Protein AF-A0A3L7MVI6-F1 (afdb_monomer_lite)

Secondary structure (DSSP, 8-state):
-HHHHHHHHHHHHTTT--------HHHHHTSHHHHHHHHTHHHHHHHHHHHTTTSSSPPP-SSEEEEEEEETTTTEEEEEEGGG--TT--EEE-HHHHHHHHHHHT-SSEEE-HHHHHHHHHHHHHHHHHHTS-HHHHS--EEE-------TTGGG-----TT--HHHHHHHHH-TTSSTTHHHHHHHHT--SSHHHHHHHHHHHHHHHHHHHHHTHHHHHHHHHHHHHHHHHHHHHHHHT-S-S-GGGG----

Radius of gyration: 30.79 Å; chains: 1; bounding box: 70×46×74 Å

Sequence (254 aa):
LAMQMAHAANVLLGARARVDATVAATSFARTSLAVAMRREFALMRGAYNHALEGQRIARLSGDELPFWRLDSANSSRLPLLSSDNTPNALLAPRALALTAIARMGACDLFIHGTGGGKYDGAMEAWMSAVLKVDSQQAIAPMTVVTATRLAPLAQFIEPFDVSATPRALSRLEQDPFADAGVTKAQLLGRIVGSRLEKRAAFVAMRRAIEAARKQRADEINALRARLGANARALRTHALATDRTWPFPFSMTNT

pLDDT: mean 90.8, std 7.04, range [51.25, 97.56]

Structure (mmCIF, N/CA/C/O backbone):
data_AF-A0A3L7MVI6-F1
#
_entry.id   AF-A0A3L7MVI6-F1
#
loop_
_atom_site.group_PDB
_atom_site.id
_atom_site.type_symbol
_atom_site.label_atom_id
_atom_site.label_alt_id
_atom_site.label_comp_id
_atom_site.label_asym_id
_atom_site.label_entity_id
_atom_site.label_seq_id
_atom_site.pdbx_PDB_ins_code
_atom_site.Cartn_x
_atom_site.Cartn_y
_atom_site.Cartn_z
_atom_site.occupancy
_atom_site.B_iso_or_equiv
_atom_site.auth_seq_id
_atom_site.auth_comp_id
_atom_site.auth_asym_id
_atom_site.auth_atom_id
_atom_site.pdbx_PDB_model_num
ATOM 1 N N . LEU A 1 1 ? -21.044 3.803 1.463 1.00 69.38 1 LEU A N 1
ATOM 2 C CA . LEU A 1 1 ? -19.876 3.423 0.635 1.00 69.38 1 LEU A CA 1
ATOM 3 C C . LEU A 1 1 ? -19.014 2.308 1.243 1.00 69.38 1 LEU A C 1
ATOM 5 O O . LEU A 1 1 ? -19.017 1.224 0.686 1.00 69.38 1 LEU A O 1
ATOM 9 N N . ALA A 1 2 ? -18.317 2.501 2.373 1.00 80.31 2 ALA A N 1
ATOM 10 C CA . ALA A 1 2 ? -17.361 1.496 2.885 1.00 80.31 2 ALA A CA 1
ATOM 11 C C . ALA A 1 2 ? -17.968 0.094 3.130 1.00 80.31 2 ALA A C 1
ATOM 13 O O . ALA A 1 2 ? -17.413 -0.899 2.674 1.00 80.31 2 ALA A O 1
ATOM 14 N N . MET A 1 3 ? -19.141 0.012 3.771 1.00 85.44 3 MET A N 1
ATOM 15 C CA . MET A 1 3 ? -19.833 -1.272 3.982 1.00 85.44 3 MET A CA 1
ATOM 16 C C . MET A 1 3 ? -20.331 -1.909 2.680 1.00 85.44 3 MET A C 1
ATOM 18 O O . MET A 1 3 ? -20.327 -3.126 2.562 1.00 85.44 3 MET A O 1
ATOM 22 N N . GLN A 1 4 ? -20.714 -1.101 1.686 1.00 85.25 4 GLN A N 1
ATOM 23 C CA . GLN A 1 4 ? -21.108 -1.607 0.366 1.00 85.25 4 GLN A CA 1
ATOM 24 C C . GLN A 1 4 ? -19.901 -2.194 -0.370 1.00 85.25 4 GLN A C 1
ATOM 26 O O . GLN A 1 4 ? -20.013 -3.259 -0.963 1.00 85.25 4 GLN A O 1
ATOM 31 N N . MET A 1 5 ? -18.736 -1.541 -0.282 1.00 84.12 5 MET A N 1
ATOM 32 C CA . MET A 1 5 ? -17.487 -2.066 -0.841 1.00 84.12 5 MET A CA 1
ATOM 33 C C . MET A 1 5 ? -17.062 -3.362 -0.149 1.00 84.12 5 MET A C 1
ATOM 35 O O . MET A 1 5 ? -16.688 -4.309 -0.830 1.00 84.12 5 MET A O 1
ATOM 39 N N . ALA A 1 6 ? -17.154 -3.425 1.184 1.00 86.88 6 ALA A N 1
ATOM 40 C CA . ALA A 1 6 ? -16.864 -4.644 1.934 1.00 86.88 6 ALA A CA 1
ATOM 41 C C . ALA A 1 6 ? -17.826 -5.779 1.553 1.00 86.88 6 ALA A C 1
ATOM 43 O O . ALA A 1 6 ? -17.384 -6.882 1.257 1.00 86.88 6 ALA A O 1
ATOM 44 N N . HIS A 1 7 ? -19.129 -5.495 1.467 1.00 88.50 7 HIS A N 1
ATOM 45 C CA . HIS A 1 7 ? -20.119 -6.473 1.023 1.00 88.50 7 HIS A CA 1
ATOM 46 C C . HIS A 1 7 ? -19.834 -6.972 -0.400 1.00 88.50 7 HIS A C 1
ATOM 48 O O . HIS A 1 7 ? -19.790 -8.178 -0.622 1.00 88.50 7 HIS A O 1
ATOM 54 N N . ALA A 1 8 ? -19.567 -6.066 -1.345 1.00 86.00 8 ALA A N 1
ATOM 55 C CA . ALA A 1 8 ? -19.204 -6.434 -2.711 1.00 86.00 8 ALA A CA 1
ATOM 56 C C . ALA A 1 8 ? -17.935 -7.299 -2.750 1.00 86.00 8 ALA A C 1
ATOM 58 O O . ALA A 1 8 ? -17.905 -8.305 -3.452 1.00 86.00 8 ALA A O 1
ATOM 59 N N . ALA A 1 9 ? -16.908 -6.958 -1.964 1.00 83.56 9 ALA A N 1
ATOM 60 C CA . ALA A 1 9 ? -15.698 -7.765 -1.852 1.00 83.56 9 ALA A CA 1
ATOM 61 C C . ALA A 1 9 ? -15.996 -9.171 -1.308 1.00 83.56 9 ALA A C 1
ATOM 63 O O . ALA A 1 9 ? -15.525 -10.146 -1.884 1.00 83.56 9 ALA A O 1
ATOM 64 N N . ASN A 1 10 ? -16.823 -9.291 -0.266 1.00 87.94 10 ASN A N 1
ATOM 65 C CA . ASN A 1 10 ? -17.210 -10.586 0.300 1.00 87.94 10 ASN A CA 1
ATOM 66 C C . ASN A 1 10 ? -17.969 -11.449 -0.715 1.00 87.94 10 ASN A C 1
ATOM 68 O O . ASN A 1 10 ? -17.671 -12.632 -0.844 1.00 87.94 10 ASN A O 1
ATOM 72 N N . VAL A 1 11 ? -18.915 -10.862 -1.458 1.00 86.19 11 VAL A N 1
ATOM 73 C CA . VAL A 1 11 ? -19.670 -11.567 -2.508 1.00 86.19 11 VAL A CA 1
ATOM 74 C C . VAL A 1 11 ? -18.723 -12.075 -3.594 1.00 86.19 11 VAL A C 1
ATOM 76 O O . VAL A 1 11 ? -18.760 -13.247 -3.955 1.00 86.19 11 VAL A O 1
ATOM 79 N N . LEU A 1 12 ? -17.828 -11.213 -4.075 1.00 82.81 12 LEU A N 1
ATOM 80 C CA . LEU A 1 12 ? -16.876 -11.546 -5.134 1.00 82.81 12 LEU A CA 1
ATOM 81 C C . LEU A 1 12 ? -15.826 -12.580 -4.697 1.00 82.81 12 LEU A C 1
ATOM 83 O O . LEU A 1 12 ? -15.339 -13.351 -5.521 1.00 82.81 12 LEU A O 1
ATOM 87 N N . LEU A 1 13 ? -15.480 -12.619 -3.410 1.00 81.50 13 LEU A N 1
ATOM 88 C CA . LEU A 1 13 ? -14.535 -13.581 -2.842 1.00 81.50 13 LEU A CA 1
ATOM 89 C C . LEU A 1 13 ? -15.200 -14.858 -2.315 1.00 81.50 13 LEU A C 1
ATOM 91 O O . LEU A 1 13 ? -14.473 -15.774 -1.938 1.00 81.50 13 LEU A O 1
ATOM 95 N N . GLY A 1 14 ? -16.534 -14.961 -2.324 1.00 83.69 14 GLY A N 1
ATOM 96 C CA . GLY A 1 14 ? -17.280 -16.037 -1.658 1.00 83.69 14 GLY A CA 1
ATOM 97 C C . GLY A 1 14 ? -16.918 -17.457 -2.108 1.00 83.69 14 GLY A C 1
ATOM 98 O O . GLY A 1 14 ? -16.985 -18.386 -1.310 1.00 83.69 14 GLY A O 1
ATOM 99 N N . ALA A 1 15 ? -16.456 -17.632 -3.351 1.00 83.00 15 ALA A N 1
ATOM 100 C CA . ALA A 1 15 ? -15.969 -18.922 -3.852 1.00 83.00 15 ALA A CA 1
ATOM 101 C C . ALA A 1 15 ? -14.587 -19.330 -3.295 1.00 83.00 15 ALA A C 1
ATOM 103 O O . ALA A 1 15 ? -14.191 -20.486 -3.404 1.00 83.00 15 ALA A O 1
ATOM 104 N N . ARG A 1 16 ? -13.820 -18.382 -2.742 1.00 81.62 16 ARG A N 1
ATOM 105 C CA . ARG A 1 16 ? -12.422 -18.571 -2.310 1.00 81.62 16 ARG A CA 1
ATOM 106 C C . ARG A 1 16 ? -12.211 -18.360 -0.817 1.00 81.62 16 ARG A C 1
ATOM 108 O O . ARG A 1 16 ? -11.256 -18.893 -0.263 1.00 81.62 16 ARG A O 1
ATOM 115 N N . ALA A 1 17 ? -13.054 -17.556 -0.183 1.00 83.62 17 ALA A N 1
ATOM 116 C CA . ALA A 1 17 ? -12.980 -17.265 1.234 1.00 83.62 17 ALA A CA 1
ATOM 117 C C . ALA A 1 17 ? -14.386 -17.092 1.800 1.00 83.62 17 ALA A C 1
ATOM 119 O O . ALA A 1 17 ? -15.228 -16.395 1.233 1.00 83.62 17 ALA A O 1
ATOM 120 N N . ARG A 1 18 ? -14.611 -17.701 2.960 1.00 88.88 18 ARG A N 1
ATOM 121 C CA . ARG A 1 18 ? -15.791 -17.443 3.771 1.00 88.88 18 ARG A CA 1
ATOM 122 C C . ARG A 1 18 ? -15.513 -16.232 4.656 1.00 88.88 18 ARG A C 1
ATOM 124 O O . ARG A 1 18 ? -14.481 -16.176 5.317 1.00 88.88 18 ARG A O 1
ATOM 131 N N . VAL A 1 19 ? -16.435 -15.274 4.660 1.00 89.69 19 VAL A N 1
ATOM 132 C CA . VAL A 1 19 ? -16.386 -14.112 5.554 1.00 89.69 19 VAL A CA 1
ATOM 133 C C . VAL A 1 19 ? -17.521 -14.242 6.555 1.00 89.69 19 VAL A C 1
ATOM 135 O O . VAL A 1 19 ? -18.680 -14.041 6.203 1.00 89.69 19 VAL A O 1
ATOM 138 N N . ASP A 1 20 ? -17.189 -14.590 7.797 1.00 90.12 20 ASP A N 1
ATOM 139 C CA . ASP A 1 20 ? -18.187 -14.783 8.855 1.00 90.12 20 ASP A CA 1
ATOM 140 C C . ASP A 1 20 ? -18.779 -13.464 9.357 1.00 90.12 20 ASP A C 1
ATOM 142 O O . ASP A 1 20 ? -19.955 -13.398 9.707 1.00 90.12 20 ASP A O 1
ATOM 146 N N . ALA A 1 21 ? -17.978 -12.395 9.374 1.00 89.94 21 ALA A N 1
ATOM 147 C CA . ALA A 1 21 ? -18.416 -11.091 9.846 1.00 89.94 21 ALA A CA 1
ATOM 148 C C . ALA A 1 21 ? -17.714 -9.941 9.118 1.00 89.94 21 ALA A C 1
ATOM 150 O O . ALA A 1 21 ? -16.545 -10.013 8.747 1.00 89.94 21 ALA A O 1
ATOM 151 N N . THR A 1 22 ? -18.431 -8.830 8.959 1.00 91.50 22 THR A N 1
ATOM 152 C CA . THR A 1 22 ? -17.863 -7.536 8.562 1.00 91.50 22 THR A CA 1
ATOM 153 C C . THR A 1 22 ? -18.177 -6.524 9.649 1.00 91.50 22 THR A C 1
ATOM 155 O O . THR A 1 22 ? -19.332 -6.148 9.844 1.00 91.50 22 THR A O 1
ATOM 158 N N . VAL A 1 23 ? -17.144 -6.087 10.366 1.00 92.00 23 VAL A N 1
ATOM 159 C CA . VAL A 1 23 ? -17.284 -5.198 11.522 1.00 92.00 23 VAL A CA 1
ATOM 160 C C . VAL A 1 23 ? -16.867 -3.784 11.133 1.00 92.00 23 VAL A C 1
ATOM 162 O O . VAL A 1 23 ? -15.748 -3.548 10.682 1.00 92.00 23 VAL A O 1
ATOM 165 N N . ALA A 1 24 ? -17.770 -2.820 11.311 1.00 92.88 24 ALA A N 1
ATOM 166 C CA . ALA A 1 24 ? -17.468 -1.419 11.053 1.00 92.88 24 ALA A CA 1
ATOM 167 C C . ALA A 1 24 ? -16.534 -0.839 12.130 1.00 92.88 24 ALA A C 1
ATOM 169 O O . ALA A 1 24 ? -16.637 -1.170 13.311 1.00 92.88 24 ALA A O 1
ATOM 170 N N . ALA A 1 25 ? -15.682 0.119 11.752 1.00 93.75 25 ALA A N 1
ATOM 171 C CA . ALA A 1 25 ? -14.840 0.848 12.708 1.00 93.75 25 ALA A CA 1
ATOM 172 C C . ALA A 1 25 ? -15.668 1.558 13.801 1.00 93.75 25 ALA A C 1
ATOM 174 O O . ALA A 1 25 ? -15.239 1.661 14.948 1.00 93.75 25 ALA A O 1
ATOM 175 N N . THR A 1 26 ? -16.882 2.003 13.470 1.00 94.31 26 THR A N 1
ATOM 176 C CA . THR A 1 26 ? -17.828 2.578 14.437 1.00 94.31 26 THR A CA 1
ATOM 177 C C . THR A 1 26 ? -18.286 1.563 15.487 1.00 94.31 26 THR A C 1
ATOM 179 O O . THR A 1 26 ? -18.494 1.936 16.638 1.00 94.31 26 THR A O 1
ATOM 182 N N . SER A 1 27 ? -18.378 0.275 15.140 1.00 94.88 27 SER A N 1
ATOM 183 C CA . SER A 1 27 ? -18.643 -0.798 16.106 1.00 94.88 27 SER A CA 1
ATOM 184 C C . SER A 1 27 ? -17.454 -0.991 17.047 1.00 94.88 27 SER A C 1
ATOM 186 O O . SER A 1 27 ? -17.643 -1.048 18.260 1.00 94.88 27 SER A O 1
ATOM 188 N N . PHE A 1 28 ? -16.224 -0.982 16.519 1.00 95.12 28 PHE A N 1
ATOM 189 C CA . PHE A 1 28 ? -15.014 -1.022 17.349 1.00 95.12 28 PHE A CA 1
ATOM 190 C C . PHE A 1 28 ? -14.947 0.144 18.338 1.00 95.12 28 PHE A C 1
ATOM 192 O O . PHE A 1 28 ? -14.585 -0.061 19.495 1.00 95.12 28 PHE A O 1
ATOM 199 N N . ALA A 1 29 ? -15.367 1.346 17.932 1.00 95.88 29 ALA A N 1
ATOM 200 C CA . ALA A 1 29 ? -15.376 2.529 18.796 1.00 95.88 29 ALA A CA 1
ATOM 201 C C . ALA A 1 29 ? -16.255 2.383 20.054 1.00 95.88 29 ALA A C 1
ATOM 203 O O . ALA A 1 29 ? -16.026 3.088 21.044 1.00 95.88 29 ALA A O 1
ATOM 204 N N . ARG A 1 30 ? -17.244 1.480 20.017 1.00 94.81 30 ARG A N 1
ATOM 205 C CA . ARG A 1 30 ? -18.199 1.217 21.105 1.00 94.81 30 ARG A CA 1
ATOM 206 C C . ARG A 1 30 ? -17.773 0.089 22.042 1.00 94.81 30 ARG A C 1
ATOM 208 O O . ARG A 1 30 ? -18.444 -0.135 23.043 1.00 94.81 30 ARG A O 1
ATOM 215 N N . THR A 1 31 ? -16.691 -0.622 21.733 1.00 95.69 31 THR A N 1
ATOM 216 C CA . THR A 1 31 ? -16.176 -1.684 22.608 1.00 95.69 31 THR A CA 1
ATOM 217 C C . THR A 1 31 ? -15.713 -1.112 23.949 1.00 95.69 31 THR A C 1
ATOM 219 O O . THR A 1 31 ? -15.256 0.033 24.021 1.00 95.69 31 THR A O 1
ATOM 222 N N . SER A 1 32 ? -15.787 -1.915 25.013 1.00 95.75 32 SER A N 1
ATOM 223 C CA . SER A 1 32 ? -15.263 -1.545 26.337 1.00 95.75 32 SER A CA 1
ATOM 224 C C . SER A 1 32 ? -13.779 -1.176 26.273 1.00 95.75 32 SER A C 1
ATOM 226 O O . SER A 1 32 ? -13.361 -0.202 26.896 1.00 95.75 32 SER A O 1
ATOM 228 N N . LEU A 1 33 ? -13.009 -1.883 25.441 1.00 95.56 33 LEU A N 1
ATOM 229 C CA . LEU A 1 33 ? -11.605 -1.589 25.171 1.00 95.56 33 LEU A CA 1
ATOM 230 C C . LEU A 1 33 ? -11.409 -0.198 24.552 1.00 95.56 33 LEU A C 1
ATOM 232 O O . LEU A 1 33 ? -10.574 0.571 25.020 1.00 95.56 33 LEU A O 1
ATOM 236 N N . ALA A 1 34 ? -12.199 0.170 23.540 1.00 96.56 34 ALA A N 1
ATOM 237 C CA . ALA A 1 34 ? -12.115 1.496 22.930 1.00 96.56 34 ALA A CA 1
ATOM 238 C C . ALA A 1 34 ? -12.541 2.617 23.891 1.00 96.56 34 ALA A C 1
ATOM 240 O O . ALA A 1 34 ? -11.959 3.702 23.867 1.00 96.56 34 ALA A O 1
ATOM 241 N N . VAL A 1 35 ? -13.548 2.367 24.733 1.00 96.12 35 VAL A N 1
ATOM 242 C CA . VAL A 1 35 ? -13.990 3.307 25.775 1.00 96.12 35 VAL A CA 1
ATOM 243 C C . VAL A 1 35 ? -12.882 3.523 26.805 1.00 96.12 35 VAL A C 1
ATOM 245 O O . VAL A 1 35 ? -12.543 4.671 27.092 1.00 96.12 35 VAL A O 1
ATOM 248 N N . ALA A 1 36 ? -12.276 2.444 27.307 1.00 95.56 36 ALA A N 1
ATOM 249 C CA . ALA A 1 36 ? -11.141 2.516 28.222 1.00 95.56 36 ALA A CA 1
ATOM 250 C C . ALA A 1 36 ? -9.954 3.244 27.577 1.00 95.56 36 ALA A C 1
ATOM 252 O O . ALA A 1 36 ? -9.403 4.162 28.176 1.00 95.56 36 ALA A O 1
ATOM 253 N N . MET A 1 37 ? -9.629 2.925 26.319 1.00 96.12 37 MET A N 1
ATOM 254 C CA . MET A 1 37 ? -8.554 3.590 25.584 1.00 96.12 37 MET A CA 1
ATOM 255 C C . MET A 1 37 ? -8.765 5.103 25.499 1.00 96.12 37 MET A C 1
ATOM 257 O O . MET A 1 37 ? -7.816 5.846 25.714 1.00 96.12 37 MET A O 1
ATOM 261 N N . ARG A 1 38 ? -9.987 5.577 25.210 1.00 96.81 38 ARG A N 1
ATOM 262 C CA . ARG A 1 38 ? -10.290 7.020 25.184 1.00 96.81 38 ARG A CA 1
ATOM 263 C C . ARG A 1 38 ? -10.172 7.661 26.561 1.00 96.81 38 ARG A C 1
ATOM 265 O O . ARG A 1 38 ? -9.613 8.747 26.661 1.00 96.81 38 ARG A O 1
ATOM 272 N N . ARG A 1 39 ? -10.683 6.995 27.600 1.00 95.50 39 ARG A N 1
ATOM 273 C CA . ARG A 1 39 ? -10.651 7.493 28.982 1.00 95.50 39 ARG A CA 1
ATOM 274 C C . ARG A 1 39 ? -9.219 7.669 29.489 1.00 95.50 39 ARG A C 1
ATOM 276 O O . ARG A 1 39 ? -8.905 8.706 30.056 1.00 95.50 39 ARG A O 1
ATOM 283 N N . GLU A 1 40 ? -8.355 6.694 29.225 1.00 95.62 40 GLU A N 1
ATOM 284 C CA . GLU A 1 40 ? -6.967 6.688 29.704 1.00 95.62 40 GLU A CA 1
ATOM 285 C C . GLU A 1 40 ? -5.978 7.338 28.718 1.00 95.62 40 GLU A C 1
ATOM 287 O O . GLU A 1 40 ? -4.772 7.361 28.967 1.00 95.62 40 GLU A O 1
ATOM 292 N N . PHE A 1 41 ? -6.441 7.861 27.571 1.00 96.81 41 PHE A N 1
ATOM 293 C CA . PHE A 1 41 ? -5.539 8.258 26.482 1.00 96.81 41 PHE A CA 1
ATOM 294 C C . PHE A 1 41 ? -4.544 9.351 26.873 1.00 96.81 41 PHE A C 1
ATOM 296 O O . PHE A 1 41 ? -3.428 9.366 26.358 1.00 96.81 41 PHE A O 1
ATOM 303 N N . ALA A 1 42 ? -4.910 10.237 27.802 1.00 95.50 42 ALA A N 1
ATOM 304 C CA . ALA A 1 42 ? -4.004 11.265 28.307 1.00 95.50 42 ALA A CA 1
ATOM 305 C C . ALA A 1 42 ? -2.681 10.669 28.830 1.00 95.50 42 ALA A C 1
ATOM 307 O O . ALA A 1 42 ? -1.620 11.229 28.566 1.00 95.50 42 ALA A O 1
ATOM 308 N N . LEU A 1 43 ? -2.734 9.495 29.472 1.00 95.50 43 LEU A N 1
ATOM 309 C CA . LEU A 1 43 ? -1.563 8.773 29.983 1.00 95.50 43 LEU A CA 1
ATOM 310 C C . LEU A 1 43 ? -0.737 8.120 28.863 1.00 95.50 43 LEU A C 1
ATOM 312 O O . LEU A 1 43 ? 0.462 7.906 29.010 1.00 95.50 43 LEU A O 1
ATOM 316 N N . MET A 1 44 ? -1.372 7.812 27.732 1.00 96.50 44 MET A N 1
ATOM 317 C CA . MET A 1 44 ? -0.769 7.095 26.603 1.00 96.50 44 MET A CA 1
ATOM 318 C C . MET A 1 44 ? -0.280 8.025 25.484 1.00 96.50 44 MET A C 1
ATOM 320 O O . MET A 1 44 ? 0.469 7.593 24.608 1.00 96.50 44 MET A O 1
ATOM 324 N N . ARG A 1 45 ? -0.688 9.301 25.496 1.00 96.94 45 ARG A N 1
ATOM 325 C CA . ARG A 1 45 ? -0.421 10.281 24.431 1.00 96.94 45 ARG A CA 1
ATOM 326 C C . ARG A 1 45 ? 1.065 10.465 24.149 1.00 96.94 45 ARG A C 1
ATOM 328 O O . ARG A 1 45 ? 1.447 10.549 22.986 1.00 96.94 45 ARG A O 1
ATOM 335 N N . GLY A 1 46 ? 1.888 10.540 25.196 1.00 97.31 46 GLY A N 1
ATOM 336 C CA . GLY A 1 46 ? 3.336 10.695 25.050 1.00 97.31 46 GLY A CA 1
ATOM 337 C C . GLY A 1 46 ? 3.937 9.550 24.237 1.00 97.31 46 GLY A C 1
ATOM 338 O O . GLY A 1 46 ? 4.579 9.791 23.218 1.00 97.31 46 GLY A O 1
ATOM 339 N N . ALA A 1 47 ? 3.624 8.310 24.622 1.00 97.31 47 ALA A N 1
ATOM 340 C CA . ALA A 1 47 ? 4.049 7.110 23.906 1.00 97.31 47 ALA A CA 1
ATOM 341 C C . ALA A 1 47 ? 3.502 7.061 22.469 1.00 97.31 47 ALA A C 1
ATOM 343 O O . ALA A 1 47 ? 4.247 6.751 21.544 1.00 97.31 47 ALA A O 1
ATOM 344 N N . TYR A 1 48 ? 2.230 7.425 22.267 1.00 97.44 48 TYR A N 1
ATOM 345 C CA . TYR A 1 48 ? 1.618 7.496 20.936 1.00 97.44 48 TYR A CA 1
ATOM 346 C C . TYR A 1 48 ? 2.369 8.474 20.024 1.00 97.44 48 TYR A C 1
ATOM 348 O O . TYR A 1 48 ? 2.753 8.130 18.910 1.00 97.44 48 TYR A O 1
ATOM 356 N N . ASN A 1 49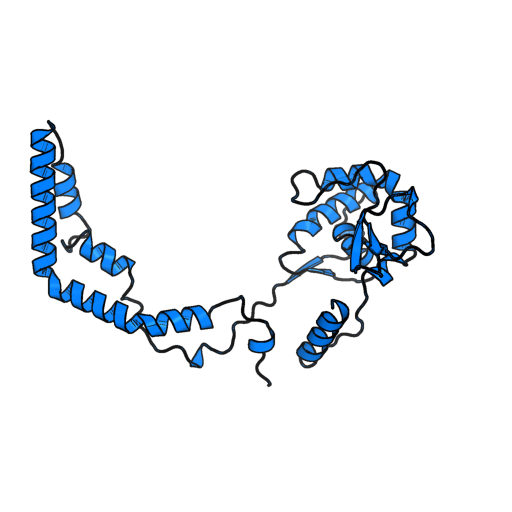 ? 2.596 9.704 20.491 1.00 97.38 49 ASN A N 1
ATOM 357 C CA . ASN A 1 49 ? 3.250 10.741 19.697 1.00 97.38 49 ASN A CA 1
ATOM 358 C C . ASN A 1 49 ? 4.733 10.439 19.453 1.00 97.38 49 ASN A C 1
ATOM 360 O O . ASN A 1 49 ? 5.226 10.769 18.375 1.00 97.38 49 ASN A O 1
ATOM 364 N N . HIS A 1 50 ? 5.412 9.806 20.412 1.00 96.88 50 HIS A N 1
ATOM 365 C CA . HIS A 1 50 ? 6.796 9.364 20.259 1.00 96.88 50 HIS A CA 1
ATOM 366 C C . HIS A 1 50 ? 6.923 8.249 19.213 1.00 96.88 50 HIS A C 1
ATOM 368 O O . HIS A 1 50 ? 7.755 8.335 18.317 1.00 96.88 50 HIS A O 1
ATOM 374 N N . ALA A 1 51 ? 6.030 7.254 19.238 1.00 96.06 51 ALA A N 1
ATOM 375 C CA . ALA A 1 51 ? 6.016 6.177 18.246 1.00 96.06 51 ALA A CA 1
ATOM 376 C C . ALA A 1 51 ? 5.748 6.669 16.808 1.00 96.06 51 ALA A C 1
ATOM 378 O O . ALA A 1 51 ? 6.055 5.979 15.835 1.00 96.06 51 ALA A O 1
ATOM 379 N N . LEU A 1 52 ? 5.181 7.870 16.664 1.00 94.88 52 LEU A N 1
ATOM 380 C CA . LEU A 1 52 ? 4.955 8.528 15.381 1.00 94.88 52 LEU A CA 1
ATOM 381 C C . LEU A 1 52 ? 6.113 9.427 14.918 1.00 94.88 52 LEU A C 1
ATOM 383 O O . LEU A 1 52 ? 6.026 10.005 13.831 1.00 94.88 52 LEU A O 1
ATOM 387 N N . GLU A 1 53 ? 7.197 9.567 15.683 1.00 93.25 53 GLU A N 1
ATOM 388 C CA . GLU A 1 53 ? 8.365 10.336 15.245 1.00 93.25 53 GLU A CA 1
ATOM 389 C C . GLU A 1 53 ? 8.959 9.754 13.952 1.00 93.25 53 GLU A C 1
ATOM 391 O O . GLU A 1 53 ? 9.148 8.549 13.801 1.00 93.25 53 GLU A O 1
ATOM 396 N N . GLY A 1 54 ? 9.192 10.622 12.962 1.00 89.31 54 GLY A N 1
ATOM 397 C CA . GLY A 1 54 ? 9.672 10.218 11.635 1.00 89.31 54 GLY A CA 1
ATOM 398 C C . GLY A 1 54 ? 8.636 9.507 10.750 1.00 89.31 54 GLY A C 1
ATOM 399 O O . GLY A 1 54 ? 8.931 9.209 9.591 1.00 89.31 54 GLY A O 1
ATOM 400 N N . GLN A 1 55 ? 7.414 9.272 11.240 1.00 89.62 55 GLN A N 1
ATOM 401 C CA . GLN A 1 55 ? 6.341 8.646 10.468 1.00 89.62 55 GLN A CA 1
ATOM 402 C C . GLN A 1 55 ? 5.552 9.676 9.651 1.00 89.62 55 GLN A C 1
ATOM 404 O O . GLN A 1 55 ? 5.415 10.842 10.017 1.00 89.62 55 GLN A O 1
ATOM 409 N N . ARG A 1 56 ? 4.943 9.235 8.543 1.00 88.50 56 ARG A N 1
ATOM 410 C CA . ARG A 1 56 ? 4.030 10.062 7.723 1.00 88.50 56 ARG A CA 1
ATOM 411 C C . ARG A 1 56 ? 2.600 10.081 8.283 1.00 88.50 56 ARG A C 1
ATOM 413 O O . ARG A 1 56 ? 1.637 9.959 7.529 1.00 88.50 56 ARG A O 1
ATOM 420 N N . ILE A 1 57 ? 2.467 10.177 9.603 1.00 87.81 57 ILE A N 1
ATOM 421 C CA . ILE A 1 57 ? 1.191 10.261 10.321 1.00 87.81 57 ILE A CA 1
ATOM 422 C C . ILE A 1 57 ? 1.259 11.469 11.250 1.00 87.81 57 ILE A C 1
ATOM 424 O O . ILE A 1 57 ? 2.247 11.665 11.952 1.00 87.81 57 ILE A O 1
ATOM 428 N N . ALA A 1 58 ? 0.198 12.275 11.264 1.00 88.69 58 ALA A N 1
ATOM 429 C CA . ALA A 1 58 ? 0.112 13.416 12.163 1.00 88.69 58 ALA A CA 1
ATOM 430 C C . ALA A 1 58 ? 0.051 12.964 13.632 1.00 88.69 58 ALA A C 1
ATOM 432 O O . ALA A 1 58 ? -0.749 12.100 14.004 1.00 88.69 58 ALA A O 1
ATOM 433 N N . ARG A 1 59 ? 0.886 13.596 14.461 1.00 95.00 59 ARG A N 1
ATOM 434 C CA . ARG A 1 59 ? 0.796 13.537 15.924 1.00 95.00 59 ARG A CA 1
ATOM 435 C C . ARG A 1 59 ? -0.479 14.234 16.399 1.00 95.00 59 ARG A C 1
ATOM 437 O O . ARG A 1 59 ? -1.020 15.077 15.688 1.00 95.00 59 ARG A O 1
ATOM 444 N N . LEU A 1 60 ? -0.932 13.885 17.597 1.00 95.50 60 LEU A N 1
ATOM 445 C CA . LEU A 1 60 ? -2.139 14.458 18.196 1.00 95.50 60 LEU A CA 1
ATOM 446 C C . LEU A 1 60 ? -1.795 15.667 19.068 1.00 95.50 60 LEU A C 1
ATOM 448 O O . LEU A 1 60 ? -0.771 15.648 19.763 1.00 95.50 60 LEU A O 1
ATOM 452 N N . SER A 1 61 ? -2.669 16.678 19.070 1.00 91.62 61 SER A N 1
ATOM 453 C CA . SER A 1 61 ? -2.595 17.822 19.995 1.00 91.62 61 SER A CA 1
ATOM 454 C C . SER A 1 61 ? -2.827 17.395 21.456 1.00 91.62 61 SER A C 1
ATOM 456 O O . SER A 1 61 ? -3.029 16.215 21.750 1.00 91.62 61 SER A O 1
ATOM 458 N N . GLY A 1 62 ? -2.763 18.336 22.405 1.00 88.75 62 GLY A N 1
ATOM 459 C CA . GLY A 1 62 ? -2.833 18.038 23.844 1.00 88.75 62 GLY A CA 1
ATOM 460 C C . GLY A 1 62 ? -4.143 17.386 24.309 1.00 88.75 62 GLY A C 1
ATOM 461 O O . GLY A 1 62 ? -4.128 16.536 25.198 1.00 88.75 62 GLY A O 1
ATOM 462 N N . ASP A 1 63 ? -5.264 17.722 23.682 1.00 94.00 63 ASP A N 1
ATOM 463 C CA . ASP A 1 63 ? -6.609 17.270 24.047 1.00 94.00 63 ASP A CA 1
ATOM 464 C C . ASP A 1 63 ? -7.242 16.313 23.023 1.00 94.00 63 ASP A C 1
ATOM 466 O O . ASP A 1 63 ? -8.291 15.737 23.286 1.00 94.00 63 ASP A O 1
ATOM 470 N N . GLU A 1 64 ? -6.602 16.080 21.879 1.00 97.12 64 GLU A N 1
ATOM 471 C CA . GLU A 1 64 ? -7.130 15.237 20.804 1.00 97.12 64 GLU A CA 1
ATOM 472 C C . GLU A 1 64 ? -7.019 13.737 21.127 1.00 97.12 64 GLU A C 1
ATOM 474 O O . GLU A 1 64 ? -6.000 13.250 21.595 1.00 97.12 64 GLU A O 1
ATOM 479 N N . LEU A 1 65 ? -8.046 12.943 20.872 1.00 97.56 65 LEU A N 1
ATOM 480 C CA . LEU A 1 65 ? -8.045 11.489 21.032 1.00 97.56 65 LEU A CA 1
ATOM 481 C C . LEU A 1 65 ? -7.721 10.815 19.684 1.00 97.56 65 LEU A C 1
ATOM 483 O O . LEU A 1 65 ? -7.961 11.408 18.629 1.00 97.56 65 LEU A O 1
ATOM 487 N N . PRO A 1 66 ? -7.233 9.557 19.652 1.00 97.00 66 PRO A N 1
ATOM 488 C CA . PRO A 1 66 ? -6.887 8.857 18.409 1.00 97.00 66 PRO A CA 1
ATOM 489 C C . PRO A 1 66 ? -8.146 8.328 17.694 1.00 97.00 66 PRO A C 1
ATOM 491 O O . PRO A 1 66 ? -8.189 7.210 17.181 1.00 97.00 66 PRO A O 1
ATOM 494 N N . PHE A 1 67 ? -9.203 9.135 17.674 1.00 97.56 67 PHE A N 1
ATOM 495 C CA . PHE A 1 67 ? -10.518 8.847 17.130 1.00 97.56 67 PHE A CA 1
ATOM 496 C C . PHE A 1 67 ? -10.978 10.028 16.272 1.00 97.56 67 PHE A C 1
ATOM 498 O O . PHE A 1 67 ? -10.567 11.176 16.442 1.00 97.56 67 PHE A O 1
ATOM 505 N N . TRP A 1 68 ? -11.839 9.722 15.318 1.00 96.56 68 TRP A N 1
ATOM 506 C CA . TRP A 1 68 ? -12.629 10.684 14.576 1.00 96.56 68 TRP A CA 1
ATOM 507 C C . TRP A 1 68 ? -13.992 10.827 15.243 1.00 96.56 68 TRP A C 1
ATOM 509 O O . TRP A 1 68 ? -14.626 9.816 15.555 1.00 96.56 68 TRP A O 1
ATOM 519 N N . ARG A 1 69 ? -14.462 12.066 15.384 1.00 95.94 69 ARG A N 1
ATOM 520 C CA . ARG A 1 69 ? -15.882 12.383 15.501 1.00 95.94 69 ARG A CA 1
ATOM 521 C C . ARG A 1 69 ? -16.461 12.426 14.091 1.00 95.94 69 ARG A C 1
ATOM 523 O O . ARG A 1 69 ? -15.933 13.113 13.217 1.00 95.94 69 ARG A O 1
ATOM 530 N N . LEU A 1 70 ? -17.495 11.634 13.857 1.00 94.31 70 LEU A N 1
ATOM 531 C CA . LEU A 1 70 ? -18.170 11.547 12.572 1.00 94.31 70 LEU A CA 1
ATOM 532 C C . LEU A 1 70 ? -19.402 12.441 12.593 1.00 94.31 70 LEU A C 1
ATOM 534 O O . LEU A 1 70 ? -20.175 12.414 13.550 1.00 94.31 70 LEU A O 1
ATOM 538 N N . ASP A 1 71 ? -19.594 13.187 11.517 1.00 88.56 71 ASP A N 1
ATOM 539 C CA . ASP A 1 71 ? -20.808 13.957 11.283 1.00 88.56 71 ASP A CA 1
ATOM 540 C C . ASP A 1 71 ? -21.628 13.254 10.196 1.00 88.56 71 ASP A C 1
ATOM 542 O O . ASP A 1 71 ? -21.182 13.081 9.059 1.00 88.56 71 ASP A O 1
ATOM 546 N N . SER A 1 72 ? -22.819 12.783 10.566 1.00 83.12 72 SER A N 1
ATOM 547 C CA . SER A 1 72 ? -23.705 12.058 9.655 1.00 83.12 72 SER A CA 1
ATOM 548 C C . SER A 1 72 ? -24.358 12.965 8.612 1.00 83.12 72 SER A C 1
ATOM 550 O O . SER A 1 72 ? -24.710 12.468 7.545 1.00 83.12 72 SER A O 1
ATOM 552 N N . ALA A 1 73 ? -24.492 14.269 8.875 1.00 85.88 73 ALA A N 1
ATOM 553 C CA . ALA A 1 73 ? -25.161 15.203 7.973 1.00 85.88 73 ALA A CA 1
ATOM 554 C C . ALA A 1 73 ? -24.328 15.488 6.716 1.00 85.88 73 ALA A C 1
ATOM 556 O O . ALA A 1 73 ? -24.873 15.619 5.624 1.00 85.88 73 ALA A O 1
ATOM 557 N N . ASN A 1 74 ? -23.002 15.547 6.853 1.00 87.12 74 ASN A N 1
ATOM 558 C CA . ASN A 1 74 ? -22.078 15.870 5.758 1.00 87.12 74 ASN A CA 1
ATOM 559 C C . ASN A 1 74 ? -21.036 14.770 5.486 1.00 87.12 74 ASN A C 1
ATOM 561 O O . ASN A 1 74 ? -20.150 14.956 4.654 1.00 87.12 74 ASN A O 1
ATOM 565 N N . SER A 1 75 ? -21.123 13.623 6.169 1.00 82.62 75 SER A N 1
ATOM 566 C CA . SER A 1 75 ? -20.154 12.519 6.068 1.00 82.62 75 SER A CA 1
ATOM 567 C C . SER A 1 75 ? -18.699 12.929 6.353 1.00 82.62 75 SER A C 1
ATOM 569 O O . SER A 1 75 ? -17.762 12.274 5.884 1.00 82.62 75 SER A O 1
ATOM 571 N N . SER A 1 76 ? -18.489 14.003 7.119 1.00 89.94 76 SER A N 1
ATOM 572 C CA . SER A 1 76 ? -17.158 14.495 7.466 1.00 89.94 76 SER A CA 1
ATOM 573 C C . SER A 1 76 ? -16.568 13.773 8.679 1.00 89.94 76 SER A C 1
ATOM 575 O O . SER A 1 76 ? -17.252 13.087 9.448 1.00 89.94 76 SER A O 1
ATOM 577 N N . ARG A 1 77 ? -15.245 13.902 8.827 1.00 93.25 77 ARG A N 1
ATOM 578 C CA . ARG A 1 77 ? -14.480 13.385 9.963 1.00 93.25 77 ARG A CA 1
ATOM 579 C C . ARG A 1 77 ? -13.716 14.534 10.590 1.00 93.25 77 ARG A C 1
ATOM 581 O O . ARG A 1 77 ? -12.872 15.134 9.931 1.00 93.25 77 ARG A O 1
ATOM 588 N N . LEU A 1 78 ? -13.988 14.798 11.859 1.00 94.25 78 LEU A N 1
ATOM 589 C CA . LEU A 1 78 ? -13.281 15.796 12.651 1.00 94.25 78 LEU A CA 1
ATOM 590 C C . LEU A 1 78 ? -12.444 15.097 13.723 1.00 94.25 78 LEU A C 1
ATOM 592 O O . LEU A 1 78 ? -12.850 14.035 14.209 1.00 94.25 78 LEU A O 1
ATOM 596 N N . PRO A 1 79 ? -11.274 15.636 14.099 1.00 95.75 79 PRO A N 1
ATOM 597 C CA . PRO A 1 79 ? -10.574 15.188 15.293 1.00 95.75 79 PRO A CA 1
ATOM 598 C C . PRO A 1 79 ? -11.514 15.116 16.498 1.00 95.75 79 PRO A C 1
ATOM 600 O O . PRO A 1 79 ? -12.286 16.042 16.734 1.00 95.75 79 PRO A O 1
ATOM 603 N N . LEU A 1 80 ? -11.482 14.005 17.237 1.00 96.44 80 LEU A N 1
ATOM 604 C CA . LEU A 1 80 ? -12.205 13.922 18.501 1.00 96.44 80 LEU A CA 1
ATOM 605 C C . LEU A 1 80 ? -11.370 14.611 19.578 1.00 96.44 80 LEU A C 1
ATOM 607 O O . LEU A 1 80 ? -10.270 14.149 19.855 1.00 96.44 80 LEU A O 1
ATOM 611 N N . LEU A 1 81 ? -11.888 15.659 20.206 1.00 96.00 81 LEU A N 1
ATOM 612 C CA . LEU A 1 81 ? -11.280 16.249 21.400 1.00 96.00 81 LEU A CA 1
ATOM 613 C C . LEU A 1 81 ? -11.833 15.572 22.660 1.00 96.00 81 LEU A C 1
ATOM 615 O O . LEU A 1 81 ? -12.949 15.049 22.649 1.00 96.00 81 LEU A O 1
ATOM 619 N N . SER A 1 82 ? -11.079 15.584 23.758 1.00 93.88 82 SER A N 1
ATOM 620 C CA . SER A 1 82 ? -11.526 15.025 25.042 1.00 93.88 82 SER A CA 1
ATOM 621 C C . SER A 1 82 ? -12.837 15.650 25.534 1.00 93.88 82 SER A C 1
ATOM 623 O O . SER A 1 82 ? -13.674 14.931 26.075 1.00 93.88 82 SER A O 1
ATOM 625 N N . SER A 1 83 ? -13.049 16.951 25.297 1.00 91.50 83 SER A N 1
ATOM 626 C CA . SER A 1 83 ? -14.297 17.664 25.625 1.00 91.50 83 SER A CA 1
ATOM 627 C C . SER A 1 83 ? -15.511 17.158 24.844 1.00 91.50 83 SER A C 1
ATOM 629 O O . SER A 1 83 ? -16.636 17.239 25.326 1.00 91.50 83 SER A O 1
ATOM 631 N N . ASP A 1 84 ? -15.280 16.615 23.648 1.00 91.50 84 ASP A N 1
ATOM 632 C CA . ASP A 1 84 ? -16.318 16.188 22.707 1.00 91.50 84 ASP A CA 1
ATOM 633 C C . ASP A 1 84 ? -16.679 14.698 22.871 1.00 91.50 84 ASP A C 1
ATOM 635 O O . ASP A 1 84 ? -17.574 14.186 22.189 1.00 91.50 84 ASP A O 1
ATOM 639 N N . ASN A 1 85 ? -15.984 13.970 23.755 1.00 92.25 85 ASN A N 1
ATOM 640 C CA . ASN A 1 85 ? -16.163 12.533 23.980 1.00 92.25 85 ASN A CA 1
ATOM 641 C C . ASN A 1 85 ? -17.413 12.241 24.826 1.00 92.25 85 ASN A C 1
ATOM 643 O O . ASN A 1 85 ? -17.334 11.851 25.990 1.00 92.25 85 ASN A O 1
ATOM 647 N N . THR A 1 86 ? -18.583 12.425 24.222 1.00 88.44 86 THR A N 1
ATOM 648 C CA . THR A 1 86 ? -19.882 12.155 24.849 1.00 88.44 86 THR A CA 1
ATOM 649 C C . THR A 1 86 ? -20.373 10.727 24.555 1.00 88.44 86 THR A C 1
ATOM 651 O O . THR A 1 86 ? -20.007 10.153 23.525 1.00 88.44 86 THR A O 1
ATOM 654 N N . PRO A 1 87 ? -21.240 10.133 25.404 1.00 84.69 87 PRO A N 1
ATOM 655 C CA . PRO A 1 87 ? -21.753 8.770 25.196 1.00 84.69 87 PRO A CA 1
ATOM 656 C C . PRO A 1 87 ? -22.482 8.551 23.862 1.00 84.69 87 PRO A C 1
ATOM 658 O O . PRO A 1 87 ? -22.457 7.447 23.323 1.00 84.69 87 PRO A O 1
ATOM 661 N N . ASN A 1 88 ? -23.106 9.604 23.324 1.00 85.38 88 ASN A N 1
ATOM 662 C CA . ASN A 1 88 ? -23.894 9.554 22.090 1.00 85.38 88 ASN A CA 1
ATOM 663 C C . ASN A 1 88 ? -23.108 10.009 20.850 1.00 85.38 88 ASN A C 1
ATOM 665 O O . ASN A 1 88 ? -23.670 10.063 19.756 1.00 85.38 88 ASN A O 1
ATOM 669 N N . ALA A 1 89 ? -21.823 10.350 20.992 1.00 90.69 89 ALA A N 1
ATOM 670 C CA . ALA A 1 89 ? -21.006 10.751 19.859 1.00 90.69 89 ALA A CA 1
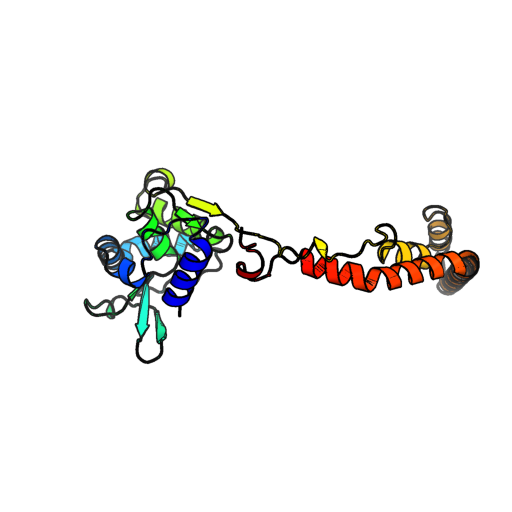ATOM 671 C C . ALA A 1 89 ? -20.836 9.585 18.871 1.00 90.69 89 ALA A C 1
ATOM 673 O O . ALA A 1 89 ? -20.517 8.455 19.251 1.00 90.69 89 ALA A O 1
ATOM 674 N N . LEU A 1 90 ? -20.998 9.865 17.576 1.00 94.06 90 LEU A N 1
ATOM 675 C CA . LEU A 1 90 ? -20.679 8.903 16.528 1.00 94.06 90 LEU A CA 1
ATOM 676 C C . LEU A 1 90 ? -19.170 8.934 16.277 1.00 94.06 90 LEU A C 1
ATOM 678 O O . LEU A 1 90 ? -18.640 9.909 15.748 1.00 94.06 90 LEU A O 1
ATOM 682 N N . LEU A 1 91 ? -18.472 7.872 16.672 1.00 96.44 91 LEU A N 1
ATOM 683 C CA . LEU A 1 91 ? -17.010 7.828 16.667 1.00 96.44 91 LEU A CA 1
ATOM 684 C C . LEU A 1 91 ? -16.476 6.718 15.767 1.00 96.44 91 LEU A C 1
ATOM 686 O O . LEU A 1 91 ? -17.092 5.663 15.633 1.00 96.44 91 LEU A O 1
ATOM 690 N N . ALA A 1 92 ? -15.279 6.914 15.220 1.00 96.50 92 ALA A N 1
ATOM 691 C CA . ALA A 1 92 ? -14.488 5.841 14.624 1.00 96.50 92 ALA A CA 1
ATOM 692 C C . ALA A 1 92 ? -13.014 5.976 15.030 1.00 96.50 92 ALA A C 1
ATOM 694 O O . ALA A 1 92 ? -12.474 7.078 14.948 1.00 96.50 92 ALA A O 1
ATOM 695 N N . PRO A 1 93 ? -12.329 4.898 15.441 1.00 96.81 93 PRO A N 1
ATOM 696 C CA . PRO A 1 93 ? -10.899 4.951 15.715 1.00 96.81 93 PRO A CA 1
ATOM 697 C C . PRO A 1 93 ? -10.104 5.353 14.464 1.00 96.81 93 PRO A C 1
ATOM 699 O O . PRO A 1 93 ? -10.464 5.018 13.330 1.00 96.81 93 PRO A O 1
ATOM 702 N N . ARG A 1 94 ? -8.998 6.074 14.672 1.00 95.25 94 ARG A N 1
ATOM 703 C CA . ARG A 1 94 ? -7.964 6.275 13.645 1.00 95.25 94 ARG A CA 1
ATOM 704 C C . ARG A 1 94 ? -7.215 4.970 13.398 1.00 95.25 94 ARG A C 1
ATOM 706 O O . ARG A 1 94 ? -7.322 4.046 14.193 1.00 95.25 94 ARG A O 1
ATOM 713 N N . ALA A 1 95 ? -6.440 4.910 12.315 1.00 92.19 95 ALA A N 1
ATOM 714 C CA . ALA A 1 95 ? -5.787 3.680 11.861 1.00 92.19 95 ALA A CA 1
ATOM 715 C C . ALA A 1 95 ? -5.031 2.936 12.980 1.00 92.19 95 ALA A C 1
ATOM 717 O O . ALA A 1 95 ? -5.320 1.771 13.212 1.00 92.19 95 ALA A O 1
ATOM 718 N N . LEU A 1 96 ? -4.151 3.619 13.725 1.00 94.88 96 LEU A N 1
ATOM 719 C CA . LEU A 1 96 ? -3.372 2.996 14.804 1.00 94.88 96 LEU A CA 1
ATOM 720 C C . LEU A 1 96 ? -4.255 2.472 15.941 1.00 94.88 96 LEU A C 1
ATOM 722 O O . LEU A 1 96 ? -4.093 1.332 16.361 1.00 94.88 96 LEU A O 1
ATOM 726 N N . ALA A 1 97 ? -5.212 3.277 16.414 1.00 96.44 97 ALA A N 1
ATOM 727 C CA . ALA A 1 97 ? -6.135 2.853 17.465 1.00 96.44 97 ALA A CA 1
ATOM 728 C C . ALA A 1 97 ? -7.025 1.691 17.006 1.00 96.44 97 ALA A C 1
ATOM 730 O O . ALA A 1 97 ? -7.264 0.767 17.774 1.00 96.44 97 ALA A O 1
ATOM 731 N N . LEU A 1 98 ? -7.488 1.708 15.753 1.00 96.00 98 LEU A N 1
ATOM 732 C CA . LEU A 1 98 ? -8.296 0.634 15.180 1.00 96.00 98 LEU A CA 1
ATOM 733 C C . LEU A 1 98 ? -7.504 -0.672 15.156 1.00 96.00 98 LEU A C 1
ATOM 735 O O . LEU A 1 98 ? -8.012 -1.690 15.618 1.00 96.00 98 LEU A O 1
ATOM 739 N N . THR A 1 99 ? -6.269 -0.628 14.652 1.00 95.12 99 THR A N 1
ATOM 740 C CA . THR A 1 99 ? -5.385 -1.793 14.611 1.00 95.12 99 THR A CA 1
ATOM 741 C C . THR A 1 99 ? -5.078 -2.300 16.020 1.00 95.12 99 THR A C 1
ATOM 743 O O . THR A 1 99 ? -5.218 -3.495 16.259 1.00 95.12 99 THR A O 1
ATOM 746 N N . ALA A 1 100 ? -4.754 -1.418 16.972 1.00 95.88 100 ALA A N 1
ATOM 747 C CA . ALA A 1 100 ? -4.510 -1.806 18.361 1.00 95.88 100 ALA A CA 1
ATOM 748 C C . ALA A 1 100 ? -5.733 -2.502 18.982 1.00 95.88 100 ALA A C 1
ATOM 750 O O . ALA A 1 100 ? -5.612 -3.600 19.514 1.00 95.88 100 ALA A O 1
ATOM 751 N N . ILE A 1 101 ? -6.927 -1.904 18.873 1.00 96.56 101 ILE A N 1
ATOM 752 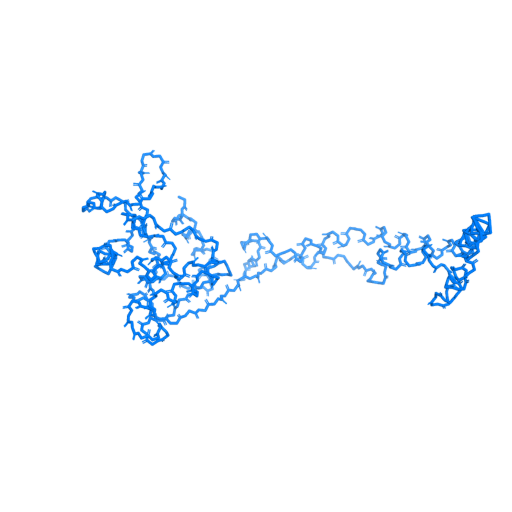C CA . ILE A 1 101 ? -8.175 -2.480 19.405 1.00 96.56 101 ILE A CA 1
ATOM 753 C C . ILE A 1 101 ? -8.452 -3.850 18.777 1.00 96.56 101 ILE A C 1
ATOM 755 O O . ILE A 1 101 ? -8.799 -4.790 19.489 1.00 96.56 101 ILE A O 1
ATOM 759 N N . ALA A 1 102 ? -8.299 -3.973 17.457 1.00 95.69 102 ALA A N 1
ATOM 760 C CA . ALA A 1 102 ? -8.550 -5.227 16.761 1.00 95.69 102 ALA A CA 1
ATOM 761 C C . ALA A 1 102 ? -7.560 -6.324 17.185 1.00 95.69 102 ALA A C 1
ATOM 763 O O . ALA A 1 102 ? -7.985 -7.431 17.505 1.00 95.69 102 ALA A O 1
ATOM 764 N N . ARG A 1 103 ? -6.264 -6.003 17.263 1.00 95.88 103 ARG A N 1
ATOM 765 C CA . ARG A 1 103 ? -5.203 -6.947 17.650 1.00 95.88 103 ARG A CA 1
ATOM 766 C C . ARG A 1 103 ? -5.219 -7.315 19.133 1.00 95.88 103 ARG A C 1
ATOM 768 O O . ARG A 1 103 ? -4.714 -8.369 19.492 1.00 95.88 103 ARG A O 1
ATOM 775 N N . MET A 1 104 ? -5.781 -6.470 19.994 1.00 94.75 104 MET A N 1
ATOM 776 C CA . MET A 1 104 ? -5.915 -6.760 21.425 1.00 94.75 104 MET A CA 1
ATOM 7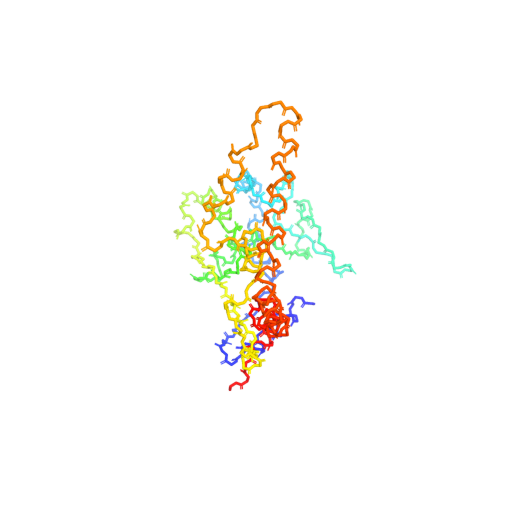77 C C . MET A 1 104 ? -7.113 -7.651 21.764 1.00 94.75 104 MET A C 1
ATOM 779 O O . MET A 1 104 ? -7.108 -8.270 22.822 1.00 94.75 104 MET A O 1
ATOM 783 N N . GLY A 1 105 ? -8.167 -7.678 20.940 1.00 91.31 105 GLY A N 1
ATOM 784 C CA . GLY A 1 105 ? -9.420 -8.304 21.381 1.00 91.31 105 GLY A CA 1
ATOM 785 C C . GLY A 1 105 ? -10.368 -8.818 20.308 1.00 91.31 105 GLY A C 1
ATOM 786 O O . GLY A 1 105 ? -11.495 -9.164 20.650 1.00 91.31 105 GLY A O 1
ATOM 787 N N . ALA A 1 106 ? -9.975 -8.843 19.033 1.00 93.31 106 ALA A N 1
ATOM 788 C CA . ALA A 1 106 ? -10.865 -9.281 17.955 1.00 93.31 106 ALA A CA 1
ATOM 789 C C . ALA A 1 106 ? -10.253 -10.293 16.979 1.00 93.31 106 ALA A C 1
ATOM 791 O O . ALA A 1 106 ? -10.959 -10.732 16.070 1.00 93.31 106 ALA A O 1
ATOM 792 N N . CYS A 1 107 ? -8.980 -10.662 17.127 1.00 94.06 107 CYS A N 1
ATOM 793 C CA . CYS A 1 107 ? -8.357 -11.683 16.292 1.00 94.06 107 CYS A CA 1
ATOM 794 C C . CYS A 1 107 ? -7.155 -12.348 16.971 1.00 94.06 107 CYS A C 1
ATOM 796 O O . CYS A 1 107 ? -6.558 -11.767 17.870 1.00 94.06 107 CYS A O 1
ATOM 798 N N . ASP A 1 108 ? -6.779 -13.526 16.467 1.00 95.31 108 ASP A N 1
ATOM 799 C CA . ASP A 1 108 ? -5.519 -14.216 16.789 1.00 95.31 108 ASP A CA 1
ATOM 800 C C . ASP A 1 108 ? -4.425 -13.957 15.736 1.00 95.31 108 ASP A C 1
ATOM 802 O O . ASP A 1 108 ? -3.241 -14.163 15.980 1.00 95.31 108 ASP A O 1
ATOM 806 N N . LEU A 1 109 ? -4.816 -13.489 14.547 1.00 95.19 109 LEU A N 1
ATOM 807 C CA . LEU A 1 109 ? -3.930 -13.060 13.468 1.00 95.19 109 LEU A CA 1
ATOM 808 C C . LEU A 1 109 ? -4.549 -11.848 12.779 1.00 95.19 109 LEU A C 1
ATOM 810 O O . LEU A 1 109 ? -5.709 -11.881 12.362 1.00 95.19 109 LEU A O 1
ATOM 814 N N . PHE A 1 110 ? -3.775 -10.779 12.626 1.00 94.62 110 PHE A N 1
ATOM 815 C CA . PHE A 1 110 ? -4.211 -9.577 11.928 1.00 94.62 110 PHE A CA 1
ATOM 816 C C . PHE A 1 110 ? -3.563 -9.469 10.548 1.00 94.62 110 PHE A C 1
ATOM 818 O O . PHE A 1 110 ? -2.345 -9.514 10.400 1.00 94.62 110 PHE A O 1
ATOM 825 N N . ILE A 1 111 ? -4.380 -9.297 9.513 1.00 92.38 111 ILE A N 1
ATOM 826 C CA . ILE A 1 111 ? -3.900 -9.219 8.134 1.00 92.38 111 ILE A CA 1
ATOM 827 C C . ILE A 1 111 ? -3.968 -7.771 7.654 1.00 92.38 111 ILE A C 1
ATOM 829 O O . ILE A 1 111 ? -5.039 -7.169 7.572 1.00 92.38 111 ILE A O 1
ATOM 833 N N . HIS A 1 112 ? -2.816 -7.223 7.276 1.00 91.31 112 HIS A N 1
ATOM 834 C CA . HIS A 1 112 ? -2.706 -5.927 6.620 1.00 91.31 112 HIS A CA 1
ATOM 835 C C . HIS A 1 112 ? -2.444 -6.086 5.116 1.00 91.31 112 HIS A C 1
ATOM 837 O O . HIS A 1 112 ? -1.755 -7.002 4.670 1.00 91.31 112 HIS A O 1
ATOM 843 N N . GLY A 1 113 ? -2.935 -5.130 4.323 1.00 84.88 113 GLY A N 1
ATOM 844 C CA . GLY A 1 113 ? -2.384 -4.869 2.992 1.00 84.88 113 GLY A CA 1
ATOM 845 C C . GLY A 1 113 ? -1.048 -4.120 3.078 1.00 84.88 113 GLY A C 1
ATOM 846 O O . GLY A 1 113 ? -0.689 -3.585 4.130 1.00 84.88 113 GLY A O 1
ATOM 847 N N . THR A 1 114 ? -0.335 -3.994 1.958 1.00 82.31 114 THR A N 1
ATOM 848 C CA . THR A 1 114 ? 0.986 -3.327 1.891 1.00 82.31 114 THR A CA 1
ATOM 849 C C . THR A 1 114 ? 0.997 -1.895 2.436 1.00 82.31 114 THR A C 1
ATOM 851 O O . THR A 1 114 ? 2.003 -1.452 2.987 1.00 82.31 114 THR A O 1
ATOM 854 N N . GLY A 1 115 ? -0.119 -1.170 2.315 1.00 78.75 115 GLY A N 1
ATOM 855 C CA . GLY A 1 115 ? -0.270 0.166 2.892 1.00 78.75 115 GLY A CA 1
ATOM 856 C C . GLY A 1 115 ? -0.342 0.169 4.422 1.00 78.75 115 GLY A C 1
ATOM 857 O O . GLY A 1 115 ? 0.220 1.058 5.047 1.00 78.75 115 GLY A O 1
ATOM 858 N N . GLY A 1 116 ? -0.996 -0.826 5.027 1.00 81.00 116 GLY A N 1
ATOM 859 C CA . GLY A 1 116 ? -1.214 -0.889 6.475 1.00 81.00 116 GLY A CA 1
ATOM 860 C C . GLY A 1 116 ? 0.022 -1.322 7.261 1.00 81.00 116 GLY A C 1
ATOM 861 O O . GLY A 1 116 ? 0.299 -0.753 8.312 1.00 81.00 116 GLY A O 1
ATOM 862 N N . GLY A 1 117 ? 0.820 -2.241 6.705 1.00 84.19 117 GLY A N 1
ATOM 863 C CA . GLY A 1 117 ? 2.004 -2.769 7.392 1.00 84.19 117 GLY A CA 1
ATOM 864 C C . GLY A 1 117 ? 3.060 -1.719 7.739 1.00 84.19 117 GLY A C 1
ATOM 865 O O . GLY A 1 117 ? 3.751 -1.854 8.739 1.00 84.19 117 GLY A O 1
ATOM 866 N N . LYS A 1 118 ? 3.148 -0.624 6.972 1.00 81.31 118 LYS A N 1
ATOM 867 C CA . LYS A 1 118 ? 4.081 0.476 7.271 1.00 81.31 118 LYS A CA 1
ATOM 868 C C . LYS A 1 118 ? 3.762 1.197 8.580 1.00 81.31 118 LYS A C 1
ATOM 870 O O . LYS A 1 118 ? 4.670 1.692 9.232 1.00 81.31 118 LYS A O 1
ATOM 875 N N . TYR A 1 119 ? 2.483 1.295 8.928 1.00 83.38 119 TYR A N 1
ATOM 876 C CA . TYR A 1 119 ? 2.027 2.030 10.110 1.00 83.38 119 TYR A CA 1
ATOM 877 C C . TYR A 1 119 ? 1.926 1.143 11.346 1.00 83.38 119 TYR A C 1
ATOM 879 O O . TYR A 1 119 ? 1.856 1.646 12.465 1.00 83.38 119 TYR A O 1
ATOM 887 N N . ASP A 1 120 ? 1.913 -0.168 11.138 1.00 91.19 120 ASP A N 1
ATOM 888 C CA . ASP A 1 120 ? 1.743 -1.139 12.201 1.00 91.19 120 ASP A CA 1
ATOM 889 C C . ASP A 1 120 ? 2.959 -1.187 13.140 1.00 91.19 120 ASP A C 1
ATOM 891 O O . ASP A 1 120 ? 2.771 -1.198 14.348 1.00 91.19 120 ASP A O 1
ATOM 895 N N . GLY A 1 121 ? 4.185 -1.013 12.632 1.00 92.19 121 GLY A N 1
ATOM 896 C CA . GLY A 1 121 ? 5.373 -0.897 13.493 1.00 92.19 121 GLY A CA 1
ATOM 897 C C . GLY A 1 121 ? 5.310 0.280 14.481 1.00 92.19 121 GLY A C 1
ATOM 898 O O . GLY A 1 121 ? 5.752 0.165 15.621 1.00 92.19 121 GLY A O 1
ATOM 899 N N . ALA A 1 122 ? 4.696 1.403 14.090 1.00 94.00 122 ALA A N 1
ATOM 900 C CA . ALA A 1 122 ? 4.459 2.519 15.009 1.00 94.00 122 ALA A CA 1
ATOM 901 C C . ALA A 1 122 ? 3.378 2.184 16.051 1.00 94.00 122 ALA A C 1
ATOM 903 O O . ALA A 1 122 ? 3.467 2.596 17.205 1.00 94.00 122 ALA A O 1
ATOM 904 N N . MET A 1 123 ? 2.362 1.411 15.664 1.00 95.19 123 MET A N 1
ATOM 905 C CA . MET A 1 123 ? 1.363 0.894 16.597 1.00 95.19 123 MET A CA 1
ATOM 906 C C . MET A 1 123 ? 1.999 -0.082 17.601 1.00 95.19 123 MET A C 1
ATOM 908 O O . MET A 1 123 ? 1.771 0.064 18.797 1.00 95.19 123 MET A O 1
ATOM 912 N N . GLU A 1 124 ? 2.854 -1.004 17.154 1.00 95.75 124 GLU A N 1
ATOM 913 C CA . GLU A 1 124 ? 3.579 -1.954 18.010 1.00 95.75 124 GLU A CA 1
ATOM 914 C C . GLU A 1 124 ? 4.517 -1.249 18.994 1.00 95.75 124 GLU A C 1
ATOM 916 O O . GLU A 1 124 ? 4.506 -1.561 20.187 1.00 95.75 124 GLU A O 1
ATOM 921 N N . ALA A 1 125 ? 5.262 -0.237 18.539 1.00 95.81 125 ALA A N 1
ATOM 922 C CA . ALA A 1 125 ? 6.107 0.583 19.407 1.00 95.81 125 ALA A CA 1
ATOM 923 C C . ALA A 1 125 ? 5.279 1.333 20.465 1.00 95.81 125 ALA A C 1
ATOM 925 O O . ALA A 1 125 ? 5.623 1.331 21.649 1.00 95.81 125 ALA A O 1
ATOM 926 N N . TRP A 1 126 ? 4.153 1.928 20.056 1.00 96.88 126 TRP A N 1
ATOM 927 C CA . TRP A 1 126 ? 3.226 2.586 20.975 1.00 96.88 126 TRP A CA 1
ATOM 928 C C . TRP A 1 126 ? 2.674 1.609 22.021 1.00 96.88 126 TRP A C 1
ATOM 930 O O . TRP A 1 126 ? 2.729 1.897 23.219 1.00 96.88 126 TRP A O 1
ATOM 940 N N . MET A 1 127 ? 2.180 0.446 21.594 1.00 97.06 127 MET A N 1
ATOM 941 C CA . MET A 1 127 ? 1.598 -0.545 22.499 1.00 97.06 127 MET A CA 1
ATOM 942 C C . MET A 1 127 ? 2.641 -1.162 23.428 1.00 97.06 127 MET A C 1
ATOM 944 O O . MET A 1 127 ? 2.347 -1.349 24.605 1.00 97.06 127 MET A O 1
ATOM 948 N N . SER A 1 128 ? 3.866 -1.389 22.953 1.00 97.19 128 SER A N 1
ATOM 949 C CA . SER A 1 128 ? 4.963 -1.878 23.796 1.00 97.19 128 SER A CA 1
ATOM 950 C C . SER A 1 128 ? 5.276 -0.903 24.934 1.00 97.19 128 SER A C 1
ATOM 952 O O . SER A 1 128 ? 5.417 -1.298 26.091 1.00 97.19 128 SER A O 1
ATOM 954 N N . ALA A 1 129 ? 5.302 0.398 24.631 1.00 96.88 129 ALA A N 1
ATOM 955 C CA . ALA A 1 129 ? 5.535 1.441 25.626 1.00 96.88 129 ALA A CA 1
ATOM 956 C C . ALA A 1 129 ? 4.391 1.556 26.650 1.00 96.88 129 ALA A C 1
ATOM 958 O O . ALA A 1 129 ? 4.644 1.762 27.837 1.00 96.88 129 ALA A O 1
ATOM 959 N N . VAL A 1 130 ? 3.135 1.408 26.214 1.00 95.81 130 VAL A N 1
ATOM 960 C CA . VAL A 1 130 ? 1.961 1.467 27.103 1.00 95.81 130 VAL A CA 1
ATOM 961 C C . VAL A 1 130 ? 1.862 0.228 27.993 1.00 95.81 130 VAL A C 1
ATOM 963 O O . VAL A 1 130 ? 1.635 0.355 29.196 1.00 95.81 130 VAL A O 1
ATOM 966 N N . LEU A 1 131 ? 2.032 -0.963 27.417 1.00 94.12 131 LEU A N 1
ATOM 967 C CA . LEU A 1 131 ? 1.863 -2.241 28.113 1.00 94.12 131 LEU A CA 1
ATOM 968 C C . LEU A 1 131 ? 3.100 -2.645 28.925 1.00 94.12 131 LEU A C 1
ATOM 970 O O . LEU A 1 131 ? 3.006 -3.532 29.768 1.00 94.12 131 LEU A O 1
ATOM 974 N N . LYS A 1 132 ? 4.243 -1.980 28.702 1.00 95.19 132 LYS A N 1
ATOM 975 C CA . LYS A 1 132 ? 5.540 -2.260 29.346 1.00 95.19 132 LYS A CA 1
ATOM 976 C C . LYS A 1 132 ? 6.041 -3.691 29.117 1.00 95.19 132 LYS A C 1
ATOM 978 O O . LYS A 1 132 ? 6.804 -4.224 29.918 1.00 95.19 132 LYS A O 1
ATOM 983 N N . VAL A 1 133 ? 5.614 -4.291 28.015 1.00 95.44 133 VAL A N 1
ATOM 984 C CA . VAL A 1 133 ? 6.028 -5.605 27.517 1.00 95.44 133 VAL A CA 1
ATOM 985 C C . VAL A 1 133 ? 6.177 -5.505 26.005 1.00 95.44 133 VAL A C 1
ATOM 987 O O . VAL A 1 133 ? 5.640 -4.580 25.397 1.00 95.44 133 VAL A O 1
ATOM 990 N N . ASP A 1 134 ? 6.888 -6.441 25.387 1.00 94.12 134 ASP A N 1
ATOM 991 C CA . ASP A 1 134 ? 6.937 -6.496 23.927 1.00 94.12 134 ASP A CA 1
ATOM 992 C C . ASP A 1 134 ? 5.524 -6.728 23.371 1.00 94.12 134 ASP A C 1
ATOM 994 O O . ASP A 1 134 ? 4.828 -7.663 23.780 1.00 94.12 134 ASP A O 1
ATOM 998 N N . SER A 1 135 ? 5.091 -5.878 22.438 1.00 91.06 135 SER A N 1
ATOM 999 C CA . SER A 1 135 ? 3.797 -6.019 21.768 1.00 91.06 135 SER A CA 1
ATOM 1000 C C . SER A 1 135 ? 3.578 -7.416 21.177 1.00 91.06 135 SER A C 1
ATOM 1002 O O . SER A 1 135 ? 2.467 -7.931 21.272 1.00 91.06 135 SER A O 1
ATOM 1004 N N . GLN A 1 136 ? 4.616 -8.094 20.680 1.00 87.88 136 GLN A N 1
ATOM 1005 C CA . GLN A 1 136 ? 4.499 -9.448 20.125 1.00 87.88 136 GLN A CA 1
ATOM 1006 C C . GLN A 1 136 ? 4.019 -10.488 21.148 1.00 87.88 136 GLN A C 1
ATOM 1008 O O . GLN A 1 136 ? 3.525 -11.544 20.763 1.00 87.88 136 GLN A O 1
ATOM 1013 N N . GLN A 1 137 ? 4.154 -10.199 22.444 1.00 90.38 137 GLN A N 1
ATOM 1014 C CA . GLN A 1 137 ? 3.693 -11.062 23.533 1.00 90.38 137 GLN A CA 1
ATOM 1015 C C . GLN A 1 137 ? 2.281 -10.712 24.013 1.00 90.38 137 GLN A C 1
ATOM 1017 O O . GLN A 1 137 ? 1.646 -11.523 24.682 1.00 90.38 137 GLN A O 1
ATOM 1022 N N . ALA A 1 138 ? 1.802 -9.501 23.720 1.00 90.75 138 ALA A N 1
ATOM 1023 C CA . ALA A 1 138 ? 0.603 -8.939 24.339 1.00 90.75 138 ALA A CA 1
ATOM 1024 C C . ALA A 1 138 ? -0.541 -8.654 23.361 1.00 90.75 138 ALA A C 1
ATOM 1026 O O . ALA A 1 138 ? -1.679 -8.483 23.795 1.00 90.75 138 ALA A O 1
ATOM 1027 N N . ILE A 1 139 ? -0.260 -8.583 22.059 1.00 95.25 139 ILE A N 1
ATOM 1028 C CA . ILE A 1 139 ? -1.267 -8.379 21.016 1.00 95.25 139 ILE A CA 1
ATOM 1029 C C . ILE A 1 139 ? -1.106 -9.423 19.912 1.00 95.25 139 ILE A C 1
ATOM 1031 O O . ILE A 1 139 ? -0.009 -9.924 19.672 1.00 95.25 139 ILE A O 1
ATOM 1035 N N . ALA A 1 140 ? -2.198 -9.734 19.215 1.00 97.00 140 ALA A N 1
ATOM 1036 C CA . ALA A 1 140 ? -2.194 -10.708 18.131 1.00 97.00 140 ALA A CA 1
ATOM 1037 C C . ALA A 1 140 ? -1.119 -10.375 17.081 1.00 97.00 140 ALA A C 1
ATOM 1039 O O . ALA A 1 140 ? -0.987 -9.198 16.722 1.00 97.00 140 ALA A O 1
ATOM 1040 N N . PRO A 1 141 ? -0.362 -11.354 16.557 1.00 95.44 141 PRO A N 1
ATOM 1041 C CA . PRO A 1 141 ? 0.614 -11.118 15.499 1.00 95.44 141 PRO A CA 1
ATOM 1042 C C . PRO A 1 141 ? -0.047 -10.558 14.237 1.00 95.44 141 PRO A C 1
ATOM 1044 O O . PRO A 1 141 ? -1.231 -10.782 13.968 1.00 95.44 141 PRO A O 1
ATOM 1047 N N . MET A 1 142 ? 0.743 -9.846 13.435 1.00 94.25 142 MET A N 1
ATOM 1048 C CA . MET A 1 142 ? 0.313 -9.345 12.136 1.00 94.25 142 MET A CA 1
ATOM 1049 C C . MET A 1 142 ? 1.067 -10.015 10.990 1.00 94.25 142 MET A C 1
ATOM 1051 O O . MET A 1 142 ? 2.199 -10.470 11.140 1.00 94.25 142 MET A O 1
ATOM 1055 N N . THR A 1 143 ? 0.455 -10.021 9.810 1.00 94.00 143 THR A N 1
ATOM 1056 C CA . THR A 1 143 ? 1.161 -10.290 8.560 1.00 94.00 143 THR A CA 1
ATOM 1057 C C . THR A 1 143 ? 0.713 -9.329 7.467 1.00 94.00 143 THR A C 1
ATOM 1059 O O . THR A 1 143 ? -0.435 -8.871 7.437 1.00 94.00 143 THR A O 1
ATOM 1062 N N . VAL A 1 144 ? 1.629 -9.010 6.553 1.00 92.06 144 VAL A N 1
ATOM 1063 C CA . VAL A 1 144 ? 1.334 -8.208 5.366 1.00 92.06 144 VAL A CA 1
ATOM 1064 C C . VAL A 1 144 ? 1.152 -9.143 4.188 1.00 92.06 144 VAL A C 1
ATOM 1066 O O . VAL A 1 144 ? 2.106 -9.760 3.720 1.00 92.06 144 VAL A O 1
ATOM 1069 N N . VAL A 1 145 ? -0.067 -9.194 3.661 1.00 88.19 145 VAL A N 1
ATOM 1070 C CA . VAL A 1 145 ? -0.366 -9.943 2.441 1.00 88.19 145 VAL A CA 1
ATOM 1071 C C . VAL A 1 145 ? -0.667 -8.984 1.300 1.00 88.19 145 VAL A C 1
ATOM 1073 O O . VAL A 1 145 ? -1.252 -7.912 1.472 1.00 88.19 145 VAL A O 1
ATOM 1076 N N . THR A 1 146 ? -0.268 -9.379 0.097 1.00 80.75 146 THR A N 1
ATOM 1077 C CA . THR A 1 146 ? -0.689 -8.723 -1.138 1.00 80.75 146 THR A CA 1
ATOM 1078 C C . THR A 1 146 ? -1.470 -9.718 -1.976 1.00 80.75 146 THR A C 1
ATOM 1080 O O . THR A 1 146 ? -1.026 -10.840 -2.203 1.00 80.75 146 THR A O 1
ATOM 1083 N N . ALA A 1 147 ? -2.636 -9.300 -2.455 1.00 70.50 147 ALA A N 1
ATOM 1084 C CA . ALA A 1 147 ? -3.425 -10.057 -3.414 1.00 70.50 147 ALA A CA 1
ATOM 1085 C C . ALA A 1 147 ? -3.200 -9.475 -4.816 1.00 70.50 147 ALA A C 1
ATOM 1087 O O . ALA A 1 147 ? -4.125 -8.978 -5.452 1.00 70.50 147 ALA A O 1
ATOM 1088 N N . THR A 1 148 ? -1.947 -9.481 -5.288 1.00 73.44 148 THR A N 1
ATOM 1089 C CA . THR A 1 148 ? -1.670 -9.092 -6.678 1.00 73.44 148 THR A CA 1
ATOM 1090 C C . THR A 1 148 ? -2.074 -10.239 -7.593 1.00 73.44 148 THR A C 1
ATOM 1092 O O . THR A 1 148 ? -1.450 -11.302 -7.601 1.00 73.44 148 THR A O 1
ATOM 1095 N N . ARG A 1 149 ? -3.125 -10.018 -8.374 1.00 73.44 149 ARG A N 1
ATOM 1096 C CA . ARG A 1 149 ? -3.542 -10.895 -9.463 1.00 73.44 149 ARG A CA 1
ATOM 1097 C C . ARG A 1 149 ? -3.480 -10.092 -10.753 1.00 73.44 149 ARG A C 1
ATOM 1099 O O . ARG A 1 149 ? -3.951 -8.960 -10.799 1.00 73.44 149 ARG A O 1
ATOM 1106 N N . LEU A 1 150 ? -2.863 -10.671 -11.776 1.00 80.94 150 LEU A N 1
ATOM 1107 C CA . LEU A 1 150 ? -2.893 -10.102 -13.117 1.00 80.94 150 LEU A CA 1
ATOM 1108 C C . LEU A 1 150 ? -4.213 -10.493 -13.777 1.00 80.94 150 LEU A C 1
ATOM 1110 O O . LEU A 1 150 ? -4.726 -11.589 -13.534 1.00 80.94 150 LEU A O 1
ATOM 1114 N N . ALA A 1 151 ? -4.762 -9.609 -14.605 1.00 81.25 151 ALA A N 1
ATOM 1115 C CA . ALA A 1 151 ? -5.884 -9.977 -15.455 1.00 81.25 151 ALA A CA 1
ATOM 1116 C C . ALA A 1 151 ? -5.458 -11.124 -16.397 1.00 81.25 151 ALA A C 1
ATOM 1118 O O . ALA A 1 151 ? -4.294 -11.161 -16.816 1.00 81.25 151 ALA A O 1
ATOM 1119 N N . PRO A 1 152 ? -6.358 -12.054 -16.769 1.00 82.50 152 PRO A N 1
ATOM 1120 C CA . PRO A 1 152 ? -6.057 -13.177 -17.661 1.00 82.50 152 PRO A CA 1
ATOM 1121 C C . PRO A 1 152 ? -5.932 -12.720 -19.128 1.00 82.50 152 PRO A C 1
ATOM 1123 O O . PRO A 1 152 ? -6.523 -13.289 -20.042 1.00 82.50 152 PRO A O 1
ATOM 1126 N N . LEU A 1 153 ? -5.167 -11.653 -19.358 1.00 84.81 153 LEU A N 1
ATOM 1127 C CA . LEU A 1 153 ? -4.927 -11.042 -20.660 1.00 84.81 153 LEU A CA 1
ATOM 1128 C C . LEU A 1 153 ? -3.672 -11.595 -21.339 1.00 84.81 153 LEU A C 1
ATOM 1130 O O . LEU A 1 153 ? -3.428 -11.287 -22.501 1.00 84.81 153 LEU A O 1
ATOM 1134 N N . ALA A 1 154 ? -2.894 -12.430 -20.639 1.00 85.44 154 ALA A N 1
ATOM 1135 C CA . ALA A 1 154 ? -1.687 -13.053 -21.177 1.00 85.44 154 ALA A CA 1
ATOM 1136 C C . ALA A 1 154 ? -1.958 -13.848 -22.466 1.00 85.44 154 ALA A C 1
ATOM 1138 O O . ALA A 1 154 ? -1.143 -13.831 -23.381 1.00 85.44 154 ALA A O 1
ATOM 1139 N N . GLN A 1 155 ? -3.139 -14.467 -22.569 1.00 85.62 155 GLN A N 1
ATOM 1140 C CA . GLN A 1 155 ? -3.590 -15.190 -23.763 1.00 85.62 155 GLN A CA 1
ATOM 1141 C C . GLN A 1 155 ? -3.782 -14.302 -25.006 1.00 85.62 155 GLN A C 1
ATOM 1143 O O . GLN A 1 155 ? -3.815 -14.815 -26.118 1.00 85.62 155 GLN A O 1
ATOM 1148 N N . PHE A 1 156 ? -3.909 -12.981 -24.835 1.00 85.31 156 PHE A N 1
ATOM 1149 C CA . PHE A 1 156 ? -4.066 -12.022 -25.934 1.00 85.31 156 PHE A CA 1
ATOM 1150 C C . PHE A 1 156 ? -2.747 -11.333 -26.311 1.00 85.31 156 PHE A C 1
ATOM 1152 O O . PHE A 1 156 ? -2.744 -10.445 -27.164 1.00 85.31 156 PHE A O 1
ATOM 1159 N N . ILE A 1 157 ? -1.631 -11.692 -25.666 1.00 87.94 157 ILE A N 1
ATOM 1160 C CA . ILE A 1 157 ? -0.321 -11.127 -25.989 1.00 87.94 157 ILE A CA 1
ATOM 1161 C C . ILE A 1 157 ? 0.180 -11.769 -27.284 1.00 87.94 157 ILE A C 1
ATOM 1163 O O . ILE A 1 157 ? 0.477 -12.961 -27.334 1.00 87.94 157 ILE A O 1
ATOM 1167 N N . GLU A 1 158 ? 0.310 -10.956 -28.328 1.00 89.75 158 GLU A N 1
ATOM 1168 C CA . GLU A 1 158 ? 0.994 -11.349 -29.559 1.00 89.75 158 GLU A CA 1
ATOM 1169 C C . GLU A 1 158 ? 2.490 -11.611 -29.275 1.00 89.75 158 GLU A C 1
ATOM 1171 O O . GLU A 1 158 ? 3.105 -10.857 -28.509 1.00 89.75 158 GLU A O 1
ATOM 1176 N N . PRO A 1 159 ? 3.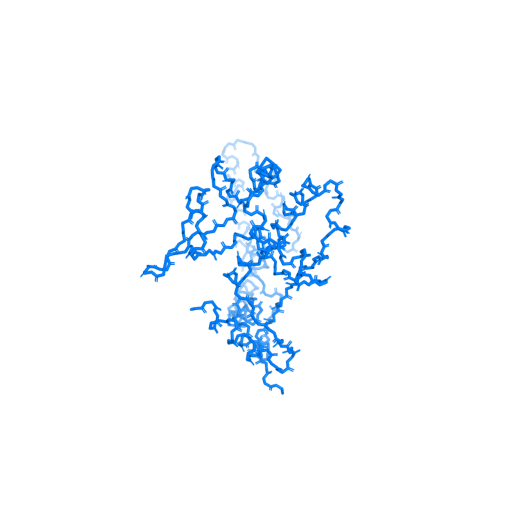113 -12.633 -29.891 1.00 90.00 159 PRO A N 1
ATOM 1177 C CA . PRO A 1 159 ? 4.559 -12.808 -29.831 1.00 90.00 159 PRO A CA 1
ATOM 1178 C C . PRO A 1 159 ? 5.284 -11.552 -30.321 1.00 90.00 159 PRO A C 1
ATOM 1180 O O . PRO A 1 159 ? 4.868 -10.917 -31.289 1.00 90.00 159 PRO A O 1
ATOM 1183 N N . PHE A 1 160 ? 6.395 -11.210 -29.677 1.00 91.12 160 PHE A N 1
ATOM 1184 C CA . PHE A 1 160 ? 7.233 -10.088 -30.086 1.00 91.12 160 PHE A CA 1
ATOM 1185 C C . PHE A 1 160 ? 8.708 -10.447 -29.985 1.00 91.12 160 PHE A C 1
ATOM 1187 O O . PHE A 1 160 ? 9.113 -11.311 -29.205 1.00 91.12 160 PHE A O 1
ATOM 1194 N N . ASP A 1 161 ? 9.526 -9.766 -30.778 1.00 91.00 161 ASP A N 1
ATOM 1195 C CA . ASP A 1 161 ? 10.962 -9.993 -30.786 1.00 91.00 161 ASP A CA 1
ATOM 1196 C C . ASP A 1 161 ? 11.609 -9.309 -29.578 1.00 91.00 161 ASP A C 1
ATOM 1198 O O . ASP A 1 161 ? 11.829 -8.097 -29.571 1.00 91.00 161 ASP A O 1
ATOM 1202 N N . VAL A 1 162 ? 11.947 -10.094 -28.558 1.00 89.00 162 VAL A N 1
ATOM 1203 C CA . VAL A 1 162 ? 12.599 -9.613 -27.329 1.00 89.00 162 VAL A CA 1
ATOM 1204 C C . VAL A 1 162 ? 13.981 -8.993 -27.570 1.00 89.00 162 VAL A C 1
ATOM 1206 O O . VAL A 1 162 ? 14.453 -8.215 -26.741 1.00 89.00 162 VAL A O 1
ATOM 1209 N N . SER A 1 163 ? 14.638 -9.301 -28.694 1.00 88.94 163 SER A N 1
ATOM 1210 C CA . SER A 1 163 ? 15.938 -8.721 -29.050 1.00 88.94 163 SER A CA 1
ATOM 1211 C C . SER A 1 163 ? 15.806 -7.291 -29.586 1.00 88.94 163 SER A C 1
ATOM 1213 O O . SER A 1 163 ? 16.724 -6.475 -29.438 1.00 88.94 163 SER A O 1
ATOM 1215 N N . ALA A 1 164 ? 14.649 -6.951 -30.161 1.00 92.62 164 ALA A N 1
ATOM 1216 C CA . ALA A 1 164 ? 14.362 -5.632 -30.701 1.00 92.62 164 ALA A CA 1
ATOM 1217 C C . ALA A 1 164 ? 13.943 -4.669 -29.580 1.00 92.62 164 ALA A C 1
ATOM 1219 O O . ALA A 1 164 ? 12.761 -4.474 -29.295 1.00 92.62 164 ALA A O 1
ATOM 1220 N N . THR A 1 165 ? 14.938 -4.052 -28.935 1.00 92.25 165 THR A N 1
ATOM 1221 C CA . THR A 1 165 ? 14.739 -3.089 -27.837 1.00 92.25 165 THR A CA 1
ATOM 1222 C C . THR A 1 165 ? 15.168 -1.668 -28.227 1.00 92.25 165 THR A C 1
ATOM 1224 O O . THR A 1 165 ? 16.122 -1.503 -28.995 1.00 92.25 165 THR A O 1
ATOM 1227 N N . PRO A 1 166 ? 14.549 -0.611 -27.658 1.00 92.44 166 PRO A N 1
ATOM 1228 C CA . PRO A 1 166 ? 15.003 0.767 -27.866 1.00 92.44 166 PRO A CA 1
ATOM 1229 C C . PRO A 1 166 ? 16.477 0.967 -27.487 1.00 92.44 166 PRO A C 1
ATOM 1231 O O . PRO A 1 166 ? 17.191 1.738 -28.122 1.00 92.44 166 PRO A O 1
ATOM 1234 N N . ARG A 1 167 ? 16.962 0.221 -26.483 1.00 92.31 167 ARG A N 1
ATOM 1235 C CA . ARG A 1 167 ? 18.366 0.238 -26.058 1.00 92.31 167 ARG A CA 1
ATOM 1236 C C . ARG A 1 167 ? 19.297 -0.366 -27.109 1.00 92.31 167 ARG A C 1
ATOM 1238 O O . ARG A 1 167 ? 20.383 0.170 -27.312 1.00 92.31 167 ARG A O 1
ATOM 1245 N N . ALA A 1 168 ? 18.888 -1.448 -27.773 1.00 91.38 168 ALA A N 1
ATOM 1246 C CA . ALA A 1 168 ? 19.647 -2.031 -28.876 1.00 91.38 168 ALA A CA 1
ATOM 1247 C C . ALA A 1 168 ? 19.739 -1.056 -30.061 1.00 91.38 168 ALA A C 1
ATOM 1249 O O . ALA A 1 168 ? 20.839 -0.824 -30.560 1.00 91.38 168 ALA A O 1
ATOM 1250 N N . LEU A 1 169 ? 18.625 -0.410 -30.437 1.00 94.25 169 LEU A N 1
ATOM 1251 C CA . LEU A 1 169 ? 18.617 0.605 -31.498 1.00 94.25 169 LEU A CA 1
ATOM 1252 C C . LEU A 1 169 ? 19.493 1.803 -31.128 1.00 94.25 169 LEU A C 1
ATOM 1254 O O . LEU A 1 169 ? 20.365 2.185 -31.898 1.00 94.25 169 LEU A O 1
ATOM 1258 N N . SER A 1 170 ? 19.332 2.343 -29.917 1.00 92.50 170 SER A N 1
ATOM 1259 C CA . SER A 1 170 ? 20.144 3.462 -29.436 1.00 92.50 170 SER A CA 1
ATOM 1260 C C . SER A 1 170 ? 21.631 3.119 -29.396 1.00 92.50 170 SER A C 1
ATOM 1262 O O . SER A 1 170 ? 22.451 3.985 -29.691 1.00 92.50 170 SER A O 1
ATOM 1264 N N . ARG A 1 171 ? 22.005 1.889 -29.023 1.00 90.94 171 ARG A N 1
ATOM 1265 C CA . ARG A 1 171 ? 23.403 1.442 -29.057 1.00 90.94 171 ARG A CA 1
ATOM 1266 C C . ARG A 1 171 ? 23.930 1.466 -30.487 1.00 90.94 171 ARG A C 1
ATOM 1268 O O . ARG A 1 171 ? 24.974 2.057 -30.718 1.00 90.94 171 ARG A O 1
ATOM 1275 N N . LEU A 1 172 ? 23.187 0.887 -31.427 1.00 92.00 172 LEU A N 1
ATOM 1276 C CA . LEU A 1 172 ? 23.566 0.825 -32.835 1.00 92.00 172 LEU A CA 1
ATOM 1277 C C . LEU A 1 172 ? 23.651 2.217 -33.484 1.00 92.00 172 LEU A C 1
ATOM 1279 O O . LEU A 1 172 ? 24.581 2.507 -34.229 1.00 92.00 172 LEU A O 1
ATOM 1283 N N . GLU A 1 173 ? 22.717 3.114 -33.165 1.00 92.62 173 GLU A N 1
ATOM 1284 C CA . GLU A 1 173 ? 22.736 4.489 -33.660 1.00 92.62 173 GLU A CA 1
ATOM 1285 C C . GLU A 1 173 ? 23.883 5.290 -33.029 1.00 92.62 173 GLU A C 1
ATOM 1287 O O . GLU A 1 173 ? 24.569 6.042 -33.719 1.00 92.62 173 GLU A O 1
ATOM 1292 N N . GLN A 1 174 ? 24.124 5.178 -31.724 1.00 90.94 174 GLN A N 1
ATOM 1293 C CA . GLN A 1 174 ? 25.166 5.960 -31.052 1.00 90.94 174 GLN A CA 1
ATOM 1294 C C . GLN A 1 174 ? 26.577 5.406 -31.262 1.00 90.94 174 GLN A C 1
ATOM 1296 O O . GLN A 1 174 ? 27.534 6.175 -31.140 1.00 90.94 174 GLN A O 1
ATOM 1301 N N . ASP A 1 175 ? 26.714 4.111 -31.520 1.00 92.00 175 ASP A N 1
ATOM 1302 C CA . ASP A 1 175 ? 27.979 3.399 -31.676 1.00 92.00 175 ASP A CA 1
ATOM 1303 C C . ASP A 1 175 ? 27.880 2.326 -32.783 1.00 92.00 175 ASP A C 1
ATOM 1305 O O . ASP A 1 175 ? 27.712 1.131 -32.517 1.00 92.00 175 ASP A O 1
ATOM 1309 N N . PRO A 1 176 ? 27.926 2.755 -34.056 1.00 94.12 176 PRO A N 1
ATOM 1310 C CA . PRO A 1 176 ? 27.717 1.874 -35.201 1.00 94.12 176 PRO A CA 1
ATOM 1311 C C . PRO A 1 176 ? 28.945 1.022 -35.570 1.00 94.12 176 PRO A C 1
ATOM 1313 O O . PRO A 1 176 ? 28.866 0.276 -36.540 1.00 94.12 176 PRO A O 1
ATOM 1316 N N . PHE A 1 177 ? 30.068 1.084 -34.849 1.00 92.69 177 PHE A N 1
ATOM 1317 C CA . PHE A 1 177 ? 31.347 0.509 -35.306 1.00 92.69 177 PHE A CA 1
ATOM 1318 C C . PHE A 1 177 ? 31.493 -1.013 -35.120 1.00 92.69 177 PHE A C 1
ATOM 1320 O O . PHE A 1 177 ? 32.464 -1.588 -35.593 1.00 92.69 177 PHE A O 1
ATOM 1327 N N . ALA A 1 178 ? 30.516 -1.675 -34.484 1.00 84.88 178 ALA A N 1
ATOM 1328 C CA . ALA A 1 178 ? 30.470 -3.136 -34.288 1.00 84.88 178 ALA A CA 1
ATOM 1329 C C . ALA A 1 178 ? 31.687 -3.744 -33.553 1.00 84.88 178 ALA A C 1
ATOM 1331 O O . ALA A 1 178 ? 31.905 -4.949 -33.608 1.00 84.88 178 ALA A O 1
ATOM 1332 N N . ASP A 1 179 ? 32.441 -2.934 -32.813 1.00 90.62 179 ASP A N 1
ATOM 1333 C CA . ASP A 1 179 ? 33.713 -3.301 -32.180 1.00 90.62 179 ASP A CA 1
ATOM 1334 C C . ASP A 1 179 ? 33.692 -3.090 -30.657 1.00 90.62 179 ASP A C 1
ATOM 1336 O O . ASP A 1 179 ? 34.697 -2.753 -30.034 1.00 90.62 179 ASP A O 1
ATOM 1340 N N . ALA A 1 180 ? 32.507 -3.236 -30.058 1.00 86.06 180 ALA A N 1
ATOM 1341 C CA . ALA A 1 180 ? 32.263 -3.014 -28.632 1.00 86.06 180 ALA A CA 1
ATOM 1342 C C . ALA A 1 180 ? 32.696 -1.622 -28.110 1.00 86.06 180 ALA A C 1
ATOM 1344 O O . ALA A 1 180 ? 32.921 -1.453 -26.912 1.00 86.06 180 ALA A O 1
ATOM 1345 N N . GLY A 1 181 ? 32.760 -0.614 -28.988 1.00 89.25 181 GLY A N 1
ATOM 1346 C CA . GLY A 1 181 ? 33.021 0.783 -28.634 1.00 89.25 181 GLY A CA 1
ATOM 1347 C C . GLY A 1 181 ? 34.492 1.183 -28.648 1.00 89.25 181 GLY A C 1
ATOM 1348 O O . GLY A 1 181 ? 34.823 2.300 -28.241 1.00 89.25 181 GLY A O 1
ATOM 1349 N N . VAL A 1 182 ? 35.374 0.318 -29.154 1.00 93.94 182 VAL A N 1
ATOM 1350 C CA . VAL A 1 182 ? 36.809 0.596 -29.300 1.00 93.94 182 VAL A CA 1
ATOM 1351 C C . VAL A 1 182 ? 37.039 1.811 -30.205 1.00 93.94 182 VAL A C 1
ATOM 1353 O O . VAL A 1 182 ? 37.678 2.778 -29.784 1.00 93.94 182 VAL A O 1
ATOM 1356 N N . THR A 1 183 ? 36.467 1.830 -31.410 1.00 94.06 183 THR A N 1
ATOM 1357 C CA . THR A 1 183 ? 36.624 2.936 -32.371 1.00 94.06 183 THR A CA 1
ATOM 1358 C C . THR A 1 183 ? 36.061 4.236 -31.814 1.00 94.06 183 THR A C 1
ATOM 1360 O O . THR A 1 183 ? 36.688 5.293 -31.920 1.00 94.06 183 THR A O 1
ATOM 1363 N N . LYS A 1 184 ? 34.893 4.188 -31.165 1.00 92.38 184 LYS A N 1
ATOM 1364 C CA . LYS A 1 184 ? 34.286 5.379 -30.564 1.00 92.38 184 LYS A CA 1
ATOM 1365 C C . LYS A 1 184 ? 35.141 5.939 -29.425 1.00 92.38 184 LYS A C 1
ATOM 1367 O O . LYS A 1 184 ? 35.327 7.154 -29.361 1.00 92.38 184 LYS A O 1
ATOM 1372 N N . ALA A 1 185 ? 35.699 5.082 -28.569 1.00 94.56 185 ALA A N 1
ATOM 1373 C CA . ALA A 1 185 ? 36.616 5.489 -27.507 1.00 94.56 185 ALA A CA 1
ATOM 1374 C C . ALA A 1 185 ? 37.901 6.122 -28.068 1.00 94.56 185 ALA A C 1
ATOM 1376 O O . ALA A 1 185 ? 38.323 7.174 -27.588 1.00 94.56 185 ALA A O 1
ATOM 1377 N N . GLN A 1 186 ? 38.478 5.553 -29.131 1.00 95.88 186 GLN A N 1
ATOM 1378 C CA . GLN A 1 186 ? 39.643 6.127 -29.814 1.00 95.88 186 GLN A CA 1
ATOM 1379 C C . GLN A 1 186 ? 39.346 7.511 -30.406 1.00 95.88 186 GLN A C 1
ATOM 1381 O O . GLN A 1 186 ? 40.153 8.429 -30.267 1.00 95.88 186 GLN A O 1
ATOM 1386 N N . LEU A 1 187 ? 38.187 7.691 -31.047 1.00 95.12 187 LEU A N 1
ATOM 1387 C CA . LEU A 1 187 ? 37.771 8.984 -31.599 1.00 95.12 187 LEU A CA 1
ATOM 1388 C C . LEU A 1 187 ? 37.545 10.033 -30.504 1.00 95.12 187 LEU A C 1
ATOM 1390 O O . LEU A 1 187 ? 37.955 11.180 -30.675 1.00 95.12 187 LEU A O 1
ATOM 1394 N N . LEU A 1 188 ? 36.946 9.644 -29.374 1.00 94.56 188 LEU A N 1
ATOM 1395 C CA . LEU A 1 188 ? 36.790 10.514 -28.204 1.00 94.56 188 LEU A CA 1
ATOM 1396 C C . LEU A 1 188 ? 38.145 10.909 -27.606 1.00 94.56 188 LEU A C 1
ATOM 1398 O O . LEU A 1 188 ? 38.349 12.079 -27.292 1.00 94.56 188 LEU A O 1
ATOM 1402 N N . GLY A 1 189 ? 39.089 9.968 -27.516 1.00 95.88 189 GLY A N 1
ATOM 1403 C CA . GLY A 1 189 ? 40.447 10.218 -27.024 1.00 95.88 189 GLY A CA 1
ATOM 1404 C C . GLY A 1 189 ? 41.238 11.228 -27.864 1.00 95.88 189 GLY A C 1
ATOM 1405 O O . GLY A 1 189 ? 42.154 11.864 -27.353 1.00 95.88 189 GLY A O 1
ATOM 1406 N N . ARG A 1 190 ? 40.859 11.438 -29.132 1.00 94.44 190 ARG A N 1
ATOM 1407 C CA . ARG A 1 190 ? 41.457 12.456 -30.016 1.00 94.44 190 ARG A CA 1
ATOM 1408 C C . ARG A 1 190 ? 40.924 13.873 -29.772 1.00 94.44 190 ARG A C 1
ATOM 1410 O O . ARG A 1 190 ? 41.470 14.820 -30.330 1.00 94.44 190 ARG A O 1
ATOM 1417 N N . ILE A 1 191 ? 39.874 14.054 -28.965 1.00 95.38 191 ILE A N 1
ATOM 1418 C CA . ILE A 1 191 ? 39.291 15.373 -28.657 1.00 95.38 191 ILE A CA 1
ATOM 1419 C C . ILE A 1 191 ? 40.079 16.031 -27.513 1.00 95.38 191 ILE A C 1
ATOM 1421 O O . ILE A 1 191 ? 39.601 16.199 -26.392 1.00 95.38 191 ILE A O 1
ATOM 1425 N N . VAL A 1 192 ? 41.315 16.420 -27.808 1.00 93.44 192 VAL A N 1
ATOM 1426 C CA . VAL A 1 192 ? 42.255 17.052 -26.872 1.00 93.44 192 VAL A CA 1
ATOM 1427 C C . VAL A 1 192 ? 42.909 18.281 -27.515 1.00 93.44 192 VAL A C 1
ATOM 1429 O O . VAL A 1 192 ? 42.703 18.546 -28.696 1.00 93.44 192 VAL A O 1
ATOM 1432 N N . GLY A 1 193 ? 43.642 19.076 -26.731 1.00 94.38 193 GLY A N 1
ATOM 1433 C CA . GLY A 1 193 ? 44.329 20.278 -27.221 1.00 94.38 193 GLY A CA 1
ATOM 1434 C C . GLY A 1 193 ? 43.484 21.558 -27.189 1.00 94.38 193 GLY A C 1
ATOM 1435 O O . GLY A 1 193 ? 42.591 21.732 -26.347 1.00 94.38 193 GLY A O 1
ATOM 1436 N N . SER A 1 194 ? 43.804 22.481 -28.091 1.00 96.00 194 SER A N 1
ATOM 1437 C CA . SER A 1 194 ? 43.177 23.795 -28.236 1.00 96.00 194 SER A CA 1
ATOM 1438 C C . SER A 1 194 ? 41.713 23.706 -28.682 1.00 96.00 194 SER A C 1
ATOM 1440 O O . SER A 1 194 ? 41.213 22.676 -29.139 1.00 96.00 194 SER A O 1
ATOM 1442 N N . ARG A 1 195 ? 40.985 24.826 -28.579 1.00 95.88 195 ARG A N 1
ATOM 1443 C CA . ARG A 1 195 ? 39.575 24.905 -29.000 1.00 95.88 195 ARG A CA 1
ATOM 1444 C C . ARG A 1 195 ? 39.378 24.542 -30.479 1.00 95.88 195 ARG A C 1
ATOM 1446 O O . ARG A 1 195 ? 38.366 23.926 -30.813 1.00 95.88 195 ARG A O 1
ATOM 1453 N N . LEU A 1 196 ? 40.317 24.924 -31.348 1.00 95.94 196 LEU A N 1
ATOM 1454 C CA . LEU A 1 196 ? 40.251 24.636 -32.783 1.00 95.94 196 LEU A CA 1
ATOM 1455 C C . LEU A 1 196 ? 40.459 23.139 -33.056 1.00 95.94 196 LEU A C 1
ATOM 1457 O O . LEU A 1 196 ? 39.666 22.538 -33.780 1.00 95.94 196 LEU A O 1
ATOM 1461 N N . GLU A 1 197 ? 41.456 22.530 -32.412 1.00 94.25 197 GLU A N 1
ATOM 1462 C CA . GLU A 1 197 ? 41.773 21.099 -32.535 1.00 94.25 197 GLU A CA 1
ATOM 1463 C C . GLU A 1 197 ? 40.628 20.224 -32.019 1.00 94.25 197 GLU A C 1
ATOM 1465 O O . GLU A 1 197 ? 40.161 19.330 -32.727 1.00 94.25 197 GLU A O 1
ATOM 1470 N N . LYS A 1 198 ? 40.072 20.552 -30.845 1.00 95.88 198 LYS A N 1
ATOM 1471 C CA . LYS A 1 198 ? 38.891 19.870 -30.293 1.00 95.88 198 LYS A CA 1
ATOM 1472 C C . LYS A 1 198 ? 37.696 19.932 -31.242 1.00 95.88 198 LYS A C 1
ATOM 1474 O O . LYS A 1 198 ? 37.004 18.931 -31.427 1.00 95.88 198 LYS A O 1
ATOM 1479 N N . ARG A 1 199 ? 37.450 21.089 -31.870 1.00 96.62 199 ARG A N 1
ATOM 1480 C CA . ARG A 1 199 ? 36.363 21.247 -32.849 1.00 96.62 199 ARG A CA 1
ATOM 1481 C C . ARG A 1 199 ? 36.601 20.385 -34.090 1.00 96.62 199 ARG A C 1
ATOM 1483 O O . ARG A 1 199 ? 35.667 19.725 -34.539 1.00 96.62 199 ARG A O 1
ATOM 1490 N N . ALA A 1 200 ? 37.822 20.366 -34.623 1.00 96.00 200 ALA A N 1
ATOM 1491 C CA . ALA A 1 200 ? 38.175 19.543 -35.778 1.00 96.00 200 ALA A CA 1
ATOM 1492 C C . ALA A 1 200 ? 38.023 18.039 -35.477 1.00 96.00 200 ALA A C 1
ATOM 1494 O O . ALA A 1 200 ? 37.374 17.324 -36.243 1.00 96.00 200 ALA A O 1
ATOM 1495 N N . ALA A 1 201 ? 38.526 17.576 -34.328 1.00 95.94 201 ALA A N 1
ATOM 1496 C CA . ALA A 1 201 ? 38.404 16.189 -33.880 1.00 95.94 201 ALA A CA 1
ATOM 1497 C C . ALA A 1 201 ? 36.939 15.770 -33.659 1.00 95.94 201 ALA A C 1
ATOM 1499 O O . ALA A 1 201 ? 36.530 14.692 -34.090 1.00 95.94 201 ALA A O 1
ATOM 1500 N N . PHE A 1 202 ? 36.114 16.643 -33.069 1.00 96.31 202 PHE A N 1
ATOM 1501 C CA . PHE A 1 202 ? 34.678 16.400 -32.916 1.00 96.31 202 PHE A CA 1
ATOM 1502 C C . PHE A 1 202 ? 33.965 16.248 -34.269 1.00 96.31 202 PHE A C 1
ATOM 1504 O O . PHE A 1 202 ? 33.169 15.325 -34.450 1.00 96.31 202 PHE A O 1
ATOM 1511 N N . VAL A 1 203 ? 34.268 17.114 -35.244 1.00 97.25 203 VAL A N 1
ATOM 1512 C CA . VAL A 1 203 ? 33.711 17.014 -36.605 1.00 97.25 203 VAL A CA 1
ATOM 1513 C C . VAL A 1 203 ? 34.152 15.716 -37.285 1.00 97.25 203 VAL A C 1
ATOM 1515 O O . VAL A 1 203 ? 33.328 15.049 -37.912 1.00 97.25 203 VAL A O 1
ATOM 1518 N N . ALA A 1 204 ? 35.417 15.317 -37.133 1.00 96.12 204 ALA A N 1
ATOM 1519 C CA . ALA A 1 204 ? 35.925 14.056 -37.670 1.00 96.12 204 ALA A CA 1
ATOM 1520 C C . ALA A 1 204 ? 35.205 12.841 -37.060 1.00 96.12 204 ALA A C 1
ATOM 1522 O O . ALA A 1 204 ? 34.747 11.967 -37.795 1.00 96.12 204 ALA A O 1
ATOM 1523 N N . MET A 1 205 ? 35.015 12.823 -35.736 1.00 96.38 205 MET A N 1
ATOM 1524 C CA . MET A 1 205 ? 34.240 11.784 -35.049 1.00 96.38 205 MET A CA 1
ATOM 1525 C C . MET A 1 205 ? 32.799 11.720 -35.567 1.00 96.38 205 MET A C 1
ATOM 1527 O O . MET A 1 205 ? 32.294 10.639 -35.863 1.00 96.38 205 MET A O 1
ATOM 1531 N N . ARG A 1 206 ? 32.131 12.871 -35.713 1.00 95.75 206 ARG A N 1
ATOM 1532 C CA . ARG A 1 206 ? 30.763 12.948 -36.246 1.00 95.75 206 ARG A CA 1
ATOM 1533 C C . ARG A 1 206 ? 30.662 12.376 -37.658 1.00 95.75 206 ARG A C 1
ATOM 1535 O O . ARG A 1 206 ? 29.765 11.577 -37.907 1.00 95.75 206 ARG A O 1
ATOM 1542 N N . ARG A 1 207 ? 31.604 12.718 -38.543 1.00 96.56 207 ARG A N 1
ATOM 1543 C CA . ARG A 1 207 ? 31.677 12.163 -39.905 1.00 96.56 207 ARG A CA 1
ATOM 1544 C C . ARG A 1 207 ? 31.880 10.649 -39.898 1.00 96.56 207 ARG A C 1
ATOM 1546 O O . ARG A 1 207 ? 31.213 9.960 -40.661 1.00 96.56 207 ARG A O 1
ATOM 1553 N N . ALA A 1 208 ? 32.746 10.132 -39.026 1.00 95.69 208 ALA A N 1
ATOM 1554 C CA . ALA A 1 208 ? 32.971 8.693 -38.892 1.00 95.69 208 ALA A CA 1
ATOM 1555 C C . ALA A 1 208 ? 31.704 7.954 -38.425 1.00 95.69 208 ALA A C 1
ATOM 1557 O O . ALA A 1 208 ? 31.330 6.944 -39.016 1.00 95.69 208 ALA A O 1
ATOM 1558 N N . ILE A 1 209 ? 30.998 8.493 -37.422 1.00 95.44 209 ILE A N 1
ATOM 1559 C CA . ILE A 1 209 ? 29.714 7.943 -36.955 1.00 95.44 209 ILE A CA 1
ATOM 1560 C C . ILE A 1 209 ? 28.672 7.974 -38.080 1.00 95.44 209 ILE A C 1
ATOM 1562 O O . ILE A 1 209 ? 27.964 6.994 -38.291 1.00 95.44 209 ILE A O 1
ATOM 1566 N N . GLU A 1 210 ? 28.561 9.079 -38.819 1.00 96.00 210 GLU A N 1
ATOM 1567 C CA . GLU A 1 210 ? 27.610 9.206 -39.929 1.00 96.00 210 GLU A CA 1
ATOM 1568 C C . GLU A 1 210 ? 27.921 8.241 -41.079 1.00 96.00 210 GLU A C 1
ATOM 1570 O O . GLU A 1 210 ? 27.002 7.633 -41.625 1.00 96.00 210 GLU A O 1
ATOM 1575 N N . ALA A 1 211 ? 29.198 8.042 -41.413 1.00 95.62 211 ALA A N 1
ATOM 1576 C CA . ALA A 1 211 ? 29.621 7.063 -42.410 1.00 95.62 211 ALA A CA 1
ATOM 1577 C C . ALA A 1 211 ? 29.287 5.626 -41.977 1.00 95.62 211 ALA A C 1
ATOM 1579 O O . ALA A 1 211 ? 28.677 4.883 -42.743 1.00 95.62 211 ALA A O 1
ATOM 1580 N N . ALA A 1 212 ? 29.598 5.258 -40.733 1.00 95.50 212 ALA A N 1
ATOM 1581 C CA . ALA A 1 212 ? 29.297 3.931 -40.200 1.00 95.50 212 ALA A CA 1
ATOM 1582 C C . ALA A 1 212 ? 27.781 3.674 -40.080 1.00 95.50 212 ALA A C 1
ATOM 1584 O O . ALA A 1 212 ? 27.310 2.581 -40.387 1.00 95.50 212 ALA A O 1
ATOM 1585 N N . ARG A 1 213 ? 26.977 4.692 -39.733 1.00 95.88 213 ARG A N 1
ATOM 1586 C CA . ARG A 1 213 ? 25.505 4.602 -39.791 1.00 95.88 213 ARG A CA 1
ATOM 1587 C C . ARG A 1 213 ? 24.992 4.359 -41.206 1.00 95.88 213 ARG A C 1
ATOM 1589 O O . ARG A 1 213 ? 24.057 3.587 -41.365 1.00 95.88 213 ARG A O 1
ATOM 1596 N N . LYS A 1 214 ? 25.576 5.010 -42.220 1.00 95.94 214 LYS A N 1
ATOM 1597 C CA . LYS A 1 214 ? 25.209 4.778 -43.628 1.00 95.94 214 LYS A CA 1
ATOM 1598 C C . LYS A 1 214 ? 25.542 3.352 -44.063 1.00 95.94 214 LYS A C 1
ATOM 1600 O O . LYS A 1 214 ? 24.720 2.727 -44.717 1.00 95.94 214 LYS A O 1
ATOM 1605 N N . GLN A 1 215 ? 26.701 2.830 -43.663 1.00 95.25 215 GLN A N 1
ATOM 1606 C CA . GLN A 1 215 ? 27.096 1.446 -43.956 1.00 95.25 215 GLN A CA 1
ATOM 1607 C C . GLN A 1 215 ? 26.166 0.419 -43.298 1.00 95.25 215 GLN A C 1
ATOM 1609 O O . GLN A 1 215 ? 25.901 -0.625 -43.879 1.00 95.25 215 GLN A O 1
ATOM 1614 N N . ARG A 1 216 ? 25.641 0.726 -42.107 1.00 95.56 216 ARG A N 1
ATOM 1615 C CA . ARG A 1 216 ? 24.713 -0.139 -41.358 1.00 95.56 216 ARG A CA 1
ATOM 1616 C C . ARG A 1 216 ? 23.261 0.332 -41.435 1.00 95.56 216 ARG A C 1
ATOM 1618 O O . ARG A 1 216 ? 22.468 0.038 -40.540 1.00 95.56 216 ARG A O 1
ATOM 1625 N N . ALA A 1 217 ? 22.906 1.078 -42.483 1.00 95.88 217 ALA A N 1
ATOM 1626 C CA . ALA A 1 217 ? 21.572 1.653 -42.621 1.00 95.88 217 ALA A CA 1
ATOM 1627 C C . ALA A 1 217 ? 20.493 0.564 -42.629 1.00 95.88 217 ALA A C 1
ATOM 1629 O O . ALA A 1 217 ? 19.480 0.711 -41.948 1.00 95.88 217 ALA A O 1
ATOM 1630 N N . ASP A 1 218 ? 20.746 -0.549 -43.319 1.00 96.69 218 ASP A N 1
ATOM 1631 C CA . ASP A 1 218 ? 19.809 -1.670 -43.408 1.00 96.69 218 ASP A CA 1
ATOM 1632 C C . ASP A 1 218 ? 19.573 -2.331 -42.051 1.00 96.69 218 ASP A C 1
ATOM 1634 O O . ASP A 1 218 ? 18.433 -2.598 -41.685 1.00 96.69 218 ASP A O 1
ATOM 1638 N N . GLU A 1 219 ? 20.622 -2.515 -41.247 1.00 95.19 219 GLU A N 1
ATOM 1639 C CA . GLU A 1 219 ? 20.503 -3.083 -39.902 1.00 95.19 219 GLU A CA 1
ATOM 1640 C C . GLU A 1 219 ? 19.735 -2.150 -38.954 1.00 95.19 219 GLU A C 1
ATOM 1642 O O . GLU A 1 219 ? 18.850 -2.593 -38.217 1.00 95.19 219 GLU A O 1
ATOM 1647 N N . ILE A 1 220 ? 20.026 -0.844 -39.008 1.00 95.06 220 ILE A N 1
ATOM 1648 C CA . ILE A 1 220 ? 19.304 0.185 -38.247 1.00 95.06 220 ILE A CA 1
ATOM 1649 C C . ILE A 1 220 ? 17.826 0.198 -38.647 1.00 95.06 220 ILE A C 1
ATOM 1651 O O . ILE A 1 220 ? 16.950 0.195 -37.780 1.00 95.06 220 ILE A O 1
ATOM 1655 N N . ASN A 1 221 ? 17.537 0.184 -39.948 1.00 96.25 221 ASN A N 1
ATOM 1656 C CA . ASN A 1 221 ? 16.175 0.204 -40.473 1.00 96.25 221 ASN A CA 1
ATOM 1657 C C . ASN A 1 221 ? 15.423 -1.089 -40.141 1.00 96.25 221 ASN A C 1
ATOM 1659 O O . ASN A 1 221 ? 14.272 -1.017 -39.716 1.00 96.25 221 ASN A O 1
ATOM 1663 N N . ALA A 1 222 ? 16.071 -2.251 -40.238 1.00 95.56 222 ALA A N 1
ATOM 1664 C CA . ALA A 1 222 ? 15.494 -3.535 -39.855 1.00 95.56 222 ALA A CA 1
ATOM 1665 C C . ALA A 1 222 ? 15.168 -3.584 -38.357 1.00 95.56 222 ALA A C 1
ATOM 1667 O O . ALA A 1 222 ? 14.094 -4.037 -37.964 1.00 95.56 222 ALA A O 1
ATOM 1668 N N . LEU A 1 223 ? 16.058 -3.086 -37.495 1.00 95.25 223 LEU A N 1
ATOM 1669 C CA . LEU A 1 223 ? 15.804 -3.010 -36.056 1.00 95.25 223 LEU A CA 1
ATOM 1670 C C . LEU A 1 223 ? 14.688 -2.007 -35.723 1.00 95.25 223 LEU A C 1
ATOM 1672 O O . LEU A 1 223 ? 13.840 -2.294 -34.878 1.00 95.25 223 LEU A O 1
ATOM 1676 N N . ARG A 1 224 ? 14.630 -0.865 -36.419 1.00 95.50 224 ARG A N 1
ATOM 1677 C CA . ARG A 1 224 ? 13.537 0.110 -36.287 1.00 95.50 224 ARG A CA 1
ATOM 1678 C C . ARG A 1 224 ? 12.196 -0.476 -36.739 1.00 95.50 224 ARG A C 1
ATOM 1680 O O . ARG A 1 224 ? 11.197 -0.280 -36.053 1.00 95.50 224 ARG A O 1
ATOM 1687 N N . ALA A 1 225 ? 12.174 -1.231 -37.836 1.00 95.06 225 ALA A N 1
ATOM 1688 C CA . ALA A 1 225 ? 10.981 -1.917 -38.324 1.00 95.06 225 ALA A CA 1
ATOM 1689 C C . ALA A 1 225 ? 10.491 -2.981 -37.331 1.00 95.06 225 ALA A C 1
ATOM 1691 O O . ALA A 1 225 ? 9.309 -2.999 -36.999 1.00 95.06 225 ALA A O 1
ATOM 1692 N N . ARG A 1 226 ? 11.396 -3.801 -36.775 1.00 94.50 226 ARG A N 1
ATOM 1693 C CA . ARG A 1 226 ? 11.063 -4.780 -35.723 1.00 94.50 226 ARG A CA 1
ATOM 1694 C C . ARG A 1 226 ? 10.535 -4.114 -34.452 1.00 94.50 226 ARG A C 1
ATOM 1696 O O . ARG A 1 226 ? 9.561 -4.584 -33.879 1.00 94.50 226 ARG A O 1
ATOM 1703 N N . LEU A 1 227 ? 11.107 -2.978 -34.045 1.00 93.69 227 LEU A N 1
ATOM 1704 C CA . LEU A 1 227 ? 10.570 -2.174 -32.941 1.00 93.69 227 LEU A CA 1
ATOM 1705 C C . LEU A 1 227 ? 9.161 -1.642 -33.232 1.00 93.69 227 LEU A C 1
ATOM 1707 O O . LEU A 1 227 ? 8.304 -1.664 -32.350 1.00 93.69 227 LEU A O 1
ATOM 1711 N N . GLY A 1 228 ? 8.916 -1.192 -34.464 1.00 91.94 228 GLY A N 1
ATOM 1712 C CA . GLY A 1 228 ? 7.588 -0.793 -34.927 1.00 91.94 228 GLY A CA 1
ATOM 1713 C C . GLY A 1 228 ? 6.589 -1.951 -34.881 1.00 91.94 228 GLY A C 1
ATOM 1714 O O . GLY A 1 228 ? 5.495 -1.787 -34.343 1.00 91.94 228 GLY A O 1
ATOM 1715 N N . ALA A 1 229 ? 6.986 -3.133 -35.359 1.00 91.19 229 ALA A N 1
ATOM 1716 C CA . ALA A 1 229 ? 6.177 -4.351 -35.308 1.00 91.19 229 ALA A CA 1
ATOM 1717 C C . ALA A 1 229 ? 5.869 -4.781 -33.861 1.00 91.19 229 ALA A C 1
ATOM 1719 O O . ALA A 1 229 ? 4.737 -5.139 -33.546 1.00 91.19 229 ALA A O 1
ATOM 1720 N N . ASN A 1 230 ? 6.835 -4.634 -32.948 1.00 94.12 230 ASN A N 1
ATOM 1721 C CA . ASN A 1 230 ? 6.658 -4.915 -31.523 1.00 94.12 230 ASN A CA 1
ATOM 1722 C C . ASN A 1 230 ? 5.696 -3.943 -30.818 1.00 94.12 230 ASN A C 1
ATOM 1724 O O . ASN A 1 230 ? 5.239 -4.238 -29.715 1.00 94.12 230 ASN A O 1
ATOM 1728 N N . ALA A 1 231 ? 5.387 -2.774 -31.391 1.00 88.81 231 ALA A N 1
ATOM 1729 C CA . ALA A 1 231 ? 4.716 -1.698 -30.660 1.00 88.81 231 ALA A CA 1
ATOM 1730 C C . ALA A 1 231 ? 3.344 -2.110 -30.097 1.00 88.81 231 ALA A C 1
ATOM 1732 O O . ALA A 1 231 ? 3.009 -1.753 -28.966 1.00 88.81 231 ALA A O 1
ATOM 1733 N 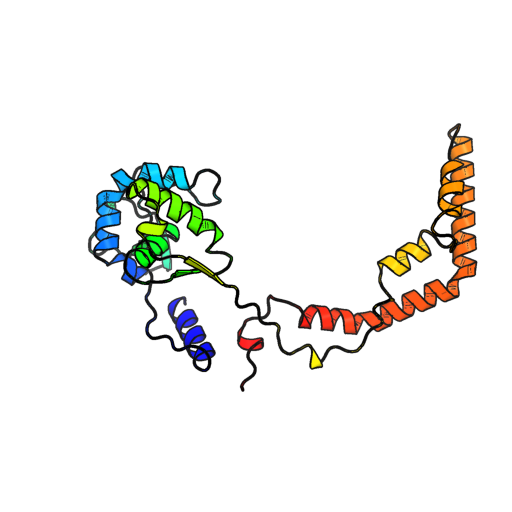N . ARG A 1 232 ? 2.545 -2.865 -30.862 1.00 88.25 232 ARG A N 1
ATOM 1734 C CA . ARG A 1 232 ? 1.234 -3.360 -30.406 1.00 88.25 232 ARG A CA 1
ATOM 1735 C C . ARG A 1 232 ? 1.383 -4.435 -29.331 1.00 88.25 232 ARG A C 1
ATOM 1737 O O . ARG A 1 232 ? 0.736 -4.337 -28.286 1.00 88.25 232 ARG A O 1
ATOM 1744 N N . ALA A 1 233 ? 2.251 -5.413 -29.567 1.00 89.56 233 ALA A N 1
ATOM 1745 C CA . ALA A 1 233 ? 2.510 -6.505 -28.640 1.00 89.56 233 ALA A CA 1
ATOM 1746 C C . ALA A 1 233 ? 3.048 -5.998 -27.292 1.00 89.56 233 ALA A C 1
ATOM 1748 O O . ALA A 1 233 ? 2.545 -6.397 -26.247 1.00 89.56 233 ALA A O 1
ATOM 1749 N N . LEU A 1 234 ? 3.970 -5.028 -27.293 1.00 89.50 234 LEU A N 1
ATOM 1750 C CA . LEU A 1 234 ? 4.510 -4.414 -26.074 1.00 89.50 234 LEU A CA 1
ATOM 1751 C C . LEU A 1 234 ? 3.454 -3.633 -25.281 1.00 89.50 234 LEU A C 1
ATOM 1753 O O . LEU A 1 234 ? 3.425 -3.733 -24.056 1.00 89.50 234 LEU A O 1
ATOM 1757 N N . ARG A 1 235 ? 2.556 -2.890 -25.947 1.00 88.88 235 ARG A N 1
ATOM 1758 C CA . ARG A 1 235 ? 1.423 -2.231 -25.266 1.00 88.88 235 ARG A CA 1
ATOM 1759 C C . ARG A 1 235 ? 0.482 -3.251 -24.630 1.00 88.88 235 ARG A C 1
ATOM 1761 O O . ARG A 1 235 ? 0.061 -3.071 -23.492 1.00 88.88 235 ARG A O 1
ATOM 1768 N N . THR A 1 236 ? 0.187 -4.329 -25.348 1.00 87.94 236 THR A N 1
ATOM 1769 C CA . THR A 1 236 ? -0.691 -5.403 -24.863 1.00 87.94 236 THR A CA 1
ATOM 1770 C C . THR A 1 236 ? -0.047 -6.157 -23.702 1.00 87.94 236 THR A C 1
ATOM 1772 O O . THR A 1 236 ? -0.706 -6.422 -22.704 1.00 87.94 236 THR A O 1
ATOM 1775 N N . HIS A 1 237 ? 1.260 -6.416 -23.773 1.00 90.06 237 HIS A N 1
ATOM 1776 C CA . HIS A 1 237 ? 2.035 -6.997 -22.683 1.00 90.06 237 HIS A CA 1
ATOM 1777 C C . HIS A 1 237 ? 2.047 -6.086 -21.447 1.00 90.06 237 HIS A C 1
ATOM 1779 O O . HIS A 1 237 ? 1.865 -6.570 -20.332 1.00 90.06 237 HIS A O 1
ATOM 1785 N N . ALA A 1 238 ? 2.227 -4.771 -21.617 1.00 90.12 238 ALA A N 1
ATOM 1786 C CA . ALA A 1 238 ? 2.172 -3.813 -20.511 1.00 90.12 238 ALA A CA 1
ATOM 1787 C C . ALA A 1 238 ? 0.804 -3.833 -19.815 1.00 90.12 238 ALA A C 1
ATOM 1789 O O . ALA A 1 238 ? 0.753 -3.914 -18.594 1.00 90.12 238 ALA A O 1
ATOM 1790 N N . LEU A 1 239 ? -0.289 -3.856 -20.586 1.00 88.00 239 LEU A N 1
ATOM 1791 C CA . LEU A 1 239 ? -1.640 -4.015 -20.045 1.00 88.00 239 LEU A CA 1
ATOM 1792 C C . LEU A 1 239 ? -1.803 -5.361 -19.333 1.00 88.00 239 LEU A C 1
ATOM 1794 O O . LEU A 1 239 ? -2.272 -5.404 -18.205 1.00 88.00 239 LEU A O 1
ATOM 1798 N N . ALA A 1 240 ? -1.382 -6.467 -19.941 1.00 87.25 240 ALA A N 1
ATOM 1799 C CA . ALA A 1 240 ? -1.534 -7.796 -19.353 1.00 87.25 240 ALA A CA 1
ATOM 1800 C C . ALA A 1 240 ? -0.716 -8.003 -18.068 1.00 87.25 240 ALA A C 1
ATOM 1802 O O . ALA A 1 240 ? -1.091 -8.807 -17.218 1.00 87.25 240 ALA A O 1
ATOM 1803 N N . THR A 1 241 ? 0.390 -7.274 -17.916 1.00 86.75 241 THR A N 1
ATOM 1804 C CA . THR A 1 241 ? 1.262 -7.327 -16.733 1.00 86.75 241 THR A CA 1
ATOM 1805 C C . THR A 1 241 ? 1.010 -6.196 -15.736 1.00 86.75 241 THR A C 1
ATOM 1807 O O . THR A 1 241 ? 1.674 -6.138 -14.696 1.00 86.75 241 THR A O 1
ATOM 1810 N N . ASP A 1 242 ? 0.032 -5.329 -16.012 1.00 86.00 242 ASP A N 1
ATOM 1811 C CA . ASP A 1 242 ? -0.384 -4.277 -15.097 1.00 86.00 242 ASP A CA 1
ATOM 1812 C C . ASP A 1 242 ? -0.949 -4.895 -13.807 1.00 86.00 242 ASP A C 1
ATOM 1814 O O . ASP A 1 242 ? -1.754 -5.826 -13.817 1.00 86.00 242 ASP A O 1
ATOM 1818 N N . ARG A 1 243 ? -0.497 -4.385 -12.663 1.00 81.75 243 ARG A N 1
ATOM 1819 C CA . ARG A 1 243 ? -0.899 -4.843 -11.323 1.00 81.75 243 ARG A CA 1
ATOM 1820 C C . ARG A 1 243 ? -2.027 -4.002 -10.731 1.00 81.75 243 ARG A C 1
ATOM 1822 O O . ARG A 1 243 ? -2.429 -4.241 -9.596 1.00 81.75 243 ARG A O 1
ATOM 1829 N N . THR A 1 244 ? -2.487 -2.996 -11.466 1.00 82.81 244 THR A N 1
ATOM 1830 C CA . THR A 1 244 ? -3.503 -2.032 -11.039 1.00 82.81 244 THR A CA 1
ATOM 1831 C C . THR A 1 244 ? -4.898 -2.372 -11.547 1.00 82.81 244 THR A C 1
ATOM 1833 O O . THR A 1 244 ? -5.850 -1.669 -11.204 1.00 82.81 244 THR A O 1
ATOM 1836 N N . TRP A 1 245 ? -5.052 -3.471 -12.299 1.00 80.81 245 TRP A N 1
ATOM 1837 C CA . TRP A 1 245 ? -6.374 -3.980 -12.644 1.00 80.81 245 TRP A CA 1
ATOM 1838 C C . TRP A 1 245 ? -7.206 -4.176 -11.376 1.00 80.81 245 TRP A C 1
ATOM 1840 O O . TRP A 1 245 ? -6.746 -4.826 -10.430 1.00 80.81 245 TRP A O 1
ATOM 1850 N N . PRO A 1 246 ? -8.447 -3.661 -11.345 1.00 76.06 246 PRO A N 1
ATOM 1851 C CA . PRO A 1 246 ? -9.381 -4.013 -10.294 1.00 76.06 246 PRO A CA 1
ATOM 1852 C C . PRO A 1 246 ? -9.464 -5.535 -10.166 1.00 76.06 246 PRO A C 1
ATOM 1854 O O . PRO A 1 246 ? -9.669 -6.233 -11.162 1.00 76.06 246 PRO A O 1
ATOM 1857 N N . PHE A 1 247 ? -9.342 -6.047 -8.937 1.00 73.12 247 PHE A N 1
ATOM 1858 C CA . PHE A 1 247 ? -9.340 -7.488 -8.678 1.00 73.12 247 PHE A CA 1
ATOM 1859 C C . PHE A 1 247 ? -10.501 -8.263 -9.340 1.00 73.12 247 PHE A C 1
ATOM 1861 O O . PHE A 1 247 ? -10.244 -9.402 -9.734 1.00 73.12 247 PHE A O 1
ATOM 1868 N N . PRO A 1 248 ? -11.722 -7.709 -9.559 1.00 73.75 248 PRO A N 1
ATOM 1869 C CA . PRO A 1 248 ? -12.783 -8.447 -10.241 1.00 73.75 248 PRO A CA 1
ATOM 1870 C C . PRO A 1 248 ? -12.419 -8.856 -11.674 1.00 73.75 248 PRO A C 1
ATOM 1872 O O . PRO A 1 248 ? -12.802 -9.936 -12.101 1.00 73.75 248 PRO A O 1
ATOM 1875 N N . PHE A 1 249 ? -11.614 -8.064 -12.392 1.00 74.50 249 PHE A N 1
ATOM 1876 C CA . PHE A 1 249 ? -11.151 -8.405 -13.746 1.00 74.50 249 PHE A CA 1
ATOM 1877 C C . PHE A 1 249 ? -10.075 -9.494 -13.767 1.00 74.50 249 PHE A C 1
ATOM 1879 O O . PHE A 1 249 ? -9.776 -10.056 -14.816 1.00 74.50 249 PHE A O 1
ATOM 1886 N N . SER A 1 250 ? -9.484 -9.793 -12.611 1.00 69.25 250 SER A N 1
ATOM 1887 C CA . SER A 1 250 ? -8.531 -10.891 -12.450 1.00 69.25 250 SER A CA 1
ATOM 1888 C C . SER A 1 250 ? -9.179 -12.193 -11.976 1.00 69.25 250 SER A C 1
ATOM 1890 O O . SER A 1 250 ? -8.502 -13.214 -11.858 1.00 69.25 250 SER A O 1
ATOM 1892 N N . MET A 1 251 ? -10.484 -12.175 -11.694 1.00 69.12 251 MET A N 1
ATOM 1893 C CA . MET A 1 251 ? -11.217 -13.373 -11.318 1.00 69.12 251 MET A CA 1
ATOM 1894 C C . MET A 1 251 ? -11.700 -14.079 -12.578 1.00 69.12 251 MET A C 1
ATOM 1896 O O . MET A 1 251 ? -12.573 -13.589 -13.284 1.00 69.12 251 MET A O 1
ATOM 1900 N N . THR A 1 252 ? -11.153 -15.256 -12.852 1.00 63.00 252 THR A N 1
ATOM 1901 C CA . THR A 1 252 ? -11.820 -16.216 -13.727 1.00 63.00 252 THR A CA 1
ATOM 1902 C C . THR A 1 252 ? -12.950 -16.863 -12.927 1.00 63.00 252 THR A C 1
ATOM 1904 O O . THR A 1 252 ? -12.725 -17.305 -11.795 1.00 63.00 252 THR A O 1
ATOM 1907 N N . ASN A 1 253 ? -14.166 -16.869 -13.483 1.00 56.25 253 ASN A N 1
ATOM 1908 C CA . ASN A 1 253 ? -15.233 -17.746 -13.006 1.00 56.25 253 ASN A CA 1
ATOM 1909 C C . ASN A 1 253 ? -14.776 -19.174 -13.316 1.00 56.25 253 ASN A C 1
ATOM 1911 O O . ASN A 1 253 ? -14.790 -19.584 -14.474 1.00 56.25 253 ASN A O 1
ATOM 1915 N N . THR A 1 254 ? -14.261 -19.860 -12.302 1.00 51.25 254 THR A N 1
ATOM 1916 C CA . THR A 1 254 ? -14.046 -21.309 -12.308 1.00 51.25 254 THR A CA 1
ATOM 1917 C C . THR A 1 254 ? -15.213 -21.959 -11.607 1.00 51.25 254 THR A C 1
ATOM 1919 O O . THR A 1 254 ? -15.469 -21.514 -10.462 1.00 51.25 254 THR A O 1
#

Foldseek 3Di:
DVVVVVVVVQVLCVVPDHDPDDDDLLNLCPDPVNVVCLVCVLVLLVLLQVLCVVHPDDRDDNFFHQKWQADPVVRDTDTDGNVNPDPPTRIGGHLLSSVQSCFQPPDLEAEAEPVSVSCVSSSQSSVCVVVVHRSPVRTRYYDYDDPQFFFPLPVVQDDADPCLDPVNLCCCLVPVPPPVCPVVVVLVVQLDDDPVSNVVSVVVSVVVSVVSCVVCVVVSVVSVVSVVVCPVNVVSVCNRPDRPPDVSSRDDPD